Protein AF-A0A369XMZ3-F1 (afdb_monomer)

Sequence (212 aa):
MKALLAMLFAMTLAGQAIAGDCQLASSTCVDSTASKTISGIVVTLAQAGGCWEYQDTYTCIKPEAIDYCAALATAGCGQIGSTCSDTAFNGSCNTYTKTFQCGSDQGEPSNTLRLSNSYTLLTDAIDVRACSSYAQNARCRLAAHTCVDSTPCRRDASGATVCLAGVTPPEGGLNSTASCWRYQDDYSCIVDDPLDYCAAIKATEGCTLVTS

Mean predicted aligned error: 19.86 Å

Structure (mmCIF, N/CA/C/O backbone):
data_AF-A0A369XMZ3-F1
#
_entry.id   AF-A0A369XMZ3-F1
#
loop_
_atom_site.group_PDB
_atom_site.id
_atom_site.type_symbol
_atom_site.label_atom_id
_atom_site.label_alt_id
_atom_site.label_comp_id
_atom_site.label_asym_id
_atom_site.label_entity_id
_atom_site.label_seq_id
_atom_site.pdbx_PDB_ins_code
_atom_site.Cartn_x
_atom_site.Cartn_y
_atom_site.Cartn_z
_atom_site.occupancy
_atom_site.B_iso_or_equiv
_atom_site.auth_seq_id
_atom_site.auth_comp_id
_atom_site.auth_asym_id
_atom_site.auth_atom_id
_atom_site.pdbx_PDB_model_num
ATOM 1 N N . MET A 1 1 ? 56.265 13.285 48.254 1.00 42.50 1 MET A N 1
ATOM 2 C CA . MET A 1 1 ? 55.137 12.324 48.252 1.00 42.50 1 MET A CA 1
ATOM 3 C C . MET A 1 1 ? 53.849 13.033 47.821 1.00 42.50 1 MET A C 1
ATOM 5 O O . MET A 1 1 ? 52.930 13.188 48.607 1.00 42.50 1 MET A O 1
ATOM 9 N N . LYS A 1 2 ? 53.832 13.543 46.582 1.00 40.78 2 LYS A N 1
ATOM 10 C CA . LYS A 1 2 ? 52.797 14.432 46.008 1.00 40.78 2 LYS A CA 1
ATOM 11 C C . LYS A 1 2 ? 52.334 13.943 44.620 1.00 40.78 2 LYS A C 1
ATOM 13 O O . LYS A 1 2 ? 51.873 14.723 43.805 1.00 40.78 2 LYS A O 1
ATOM 18 N N . ALA A 1 3 ? 52.514 12.650 44.350 1.00 43.72 3 ALA A N 1
ATOM 19 C CA . ALA A 1 3 ? 52.223 12.027 43.056 1.00 43.72 3 ALA A CA 1
ATOM 20 C C . ALA A 1 3 ? 51.268 10.821 43.182 1.00 43.72 3 ALA A C 1
ATOM 22 O O . ALA A 1 3 ? 51.166 10.007 42.272 1.00 43.72 3 ALA A O 1
ATOM 23 N N . LEU A 1 4 ? 50.566 10.710 44.316 1.00 45.38 4 LEU A N 1
ATOM 24 C CA . LEU A 1 4 ? 49.307 9.971 44.406 1.00 45.38 4 LEU A CA 1
ATOM 25 C C . LEU A 1 4 ? 48.216 10.871 43.796 1.00 45.38 4 LEU A C 1
ATOM 27 O O . LEU A 1 4 ? 48.210 12.058 44.104 1.00 45.38 4 LEU A O 1
ATOM 31 N N . LEU A 1 5 ? 47.323 10.293 42.981 1.00 44.19 5 LEU A N 1
ATOM 32 C CA . LEU A 1 5 ? 46.038 10.816 42.454 1.00 44.19 5 LEU A CA 1
ATOM 33 C C . LEU A 1 5 ? 45.905 11.222 40.972 1.00 44.19 5 LEU A C 1
ATOM 35 O O . LEU A 1 5 ? 44.774 11.294 40.508 1.00 44.19 5 LEU A O 1
ATOM 39 N N . ALA A 1 6 ? 46.963 11.394 40.177 1.00 40.78 6 ALA A N 1
ATOM 40 C CA . ALA A 1 6 ? 46.796 11.902 38.798 1.00 40.78 6 ALA A CA 1
ATOM 41 C C . ALA A 1 6 ? 46.681 10.833 37.685 1.00 40.78 6 ALA A C 1
ATOM 43 O O . ALA A 1 6 ? 46.630 11.185 36.512 1.00 40.78 6 ALA A O 1
ATOM 44 N N . MET A 1 7 ? 46.652 9.537 38.020 1.00 43.25 7 MET A N 1
ATOM 45 C CA . MET A 1 7 ? 46.654 8.436 37.033 1.00 43.25 7 MET A CA 1
ATOM 46 C C . MET A 1 7 ? 45.377 7.574 37.029 1.00 43.25 7 MET A C 1
ATOM 48 O O . MET A 1 7 ? 45.375 6.481 36.476 1.00 43.25 7 MET A O 1
ATOM 52 N N . LEU A 1 8 ? 44.279 8.066 37.618 1.00 45.41 8 LEU A N 1
ATOM 53 C CA . LEU A 1 8 ? 42.959 7.407 37.595 1.00 45.41 8 LEU A CA 1
ATOM 54 C C . LEU A 1 8 ? 41.892 8.165 36.781 1.00 45.41 8 LEU A C 1
ATOM 56 O O . LEU A 1 8 ? 40.710 7.851 36.874 1.00 45.41 8 LEU A O 1
ATOM 60 N N . PHE A 1 9 ? 42.279 9.153 35.970 1.00 47.12 9 PHE A N 1
ATOM 61 C CA . PHE A 1 9 ? 41.323 10.024 35.277 1.00 47.12 9 PHE A CA 1
ATOM 62 C C . PHE A 1 9 ? 41.755 10.339 33.840 1.00 47.12 9 PHE A C 1
ATOM 64 O O . PHE A 1 9 ? 42.049 11.484 33.532 1.00 47.12 9 PHE A O 1
ATOM 71 N N . ALA A 1 10 ? 41.860 9.335 32.962 1.00 45.22 10 ALA A N 1
ATOM 72 C CA . ALA A 1 10 ? 41.980 9.565 31.513 1.00 45.22 10 ALA A CA 1
ATOM 73 C C . ALA A 1 10 ? 41.893 8.258 30.705 1.00 45.22 10 ALA A C 1
ATOM 75 O O . ALA A 1 10 ? 42.879 7.861 30.099 1.00 45.22 10 ALA A O 1
ATOM 76 N N . MET A 1 11 ? 40.745 7.570 30.704 1.00 48.41 11 MET A N 1
ATOM 77 C CA . MET A 1 11 ? 40.346 6.669 29.599 1.00 48.41 11 MET A CA 1
ATOM 78 C C . MET A 1 11 ? 38.901 6.169 29.777 1.00 48.41 11 MET A C 1
ATOM 80 O O . MET A 1 11 ? 38.604 4.983 29.746 1.00 48.41 11 MET A O 1
ATOM 84 N N . THR A 1 12 ? 37.968 7.102 29.952 1.00 44.78 12 THR A N 1
ATOM 85 C CA . THR A 1 12 ? 36.552 6.887 29.618 1.00 44.78 12 THR A CA 1
ATOM 86 C C . THR A 1 12 ? 36.225 7.820 28.460 1.00 44.78 12 THR A C 1
ATOM 88 O O . THR A 1 12 ? 35.532 8.822 28.629 1.00 44.78 12 THR A O 1
ATOM 91 N N . LEU A 1 13 ? 36.800 7.547 27.282 1.00 46.31 13 LEU A N 1
ATOM 92 C CA . LEU A 1 13 ? 36.245 8.108 26.057 1.00 46.31 13 LEU A CA 1
ATOM 93 C C . LEU A 1 13 ? 34.935 7.377 25.791 1.00 46.31 13 LEU A C 1
ATOM 95 O O . LEU A 1 13 ? 34.899 6.171 25.565 1.00 46.31 13 LEU A O 1
ATOM 99 N N . ALA A 1 14 ? 33.872 8.158 25.908 1.00 45.50 14 ALA A N 1
ATOM 100 C CA . ALA A 1 14 ? 32.503 7.839 25.591 1.00 45.50 14 ALA A CA 1
ATOM 101 C C . ALA A 1 14 ? 32.376 6.990 24.317 1.00 45.50 14 ALA A C 1
ATOM 103 O O . ALA A 1 14 ? 32.425 7.501 23.202 1.00 45.50 14 ALA A O 1
ATOM 104 N N . GLY A 1 15 ? 32.088 5.703 24.495 1.00 42.56 15 GLY A N 1
ATOM 105 C CA . GLY A 1 15 ? 31.252 4.969 23.556 1.00 42.56 15 GLY A CA 1
ATOM 106 C C . GLY A 1 15 ? 29.805 5.417 23.742 1.00 42.56 15 GLY A C 1
ATOM 107 O O . GLY A 1 15 ? 28.991 4.665 24.265 1.00 42.56 15 GLY A O 1
ATOM 108 N N . GLN A 1 16 ? 29.483 6.661 23.384 1.00 41.38 16 GLN A N 1
ATOM 109 C CA . GLN A 1 16 ? 28.091 7.063 23.190 1.00 41.38 16 GLN A CA 1
ATOM 110 C C . GLN A 1 16 ? 27.721 6.650 21.765 1.00 41.38 16 GLN A C 1
ATOM 112 O O . GLN A 1 16 ? 27.717 7.463 20.845 1.00 41.38 16 GLN A O 1
ATOM 117 N N . ALA A 1 17 ? 27.466 5.356 21.568 1.00 35.47 17 ALA A N 1
ATOM 118 C CA . ALA A 1 17 ? 26.706 4.911 20.412 1.00 35.47 17 ALA A CA 1
ATOM 119 C C . ALA A 1 17 ? 25.252 5.339 20.650 1.00 35.47 17 ALA A C 1
ATOM 121 O O . ALA A 1 17 ? 24.470 4.606 21.248 1.00 35.47 17 ALA A O 1
ATOM 122 N N . ILE A 1 18 ? 24.903 6.564 20.254 1.00 48.69 18 ILE A N 1
ATOM 123 C CA . ILE A 1 18 ? 23.502 6.971 20.150 1.00 48.69 18 ILE A CA 1
ATOM 124 C C . ILE A 1 18 ? 23.053 6.587 18.743 1.00 48.69 18 ILE A C 1
ATOM 126 O O . ILE A 1 18 ? 23.096 7.396 17.823 1.00 48.69 18 ILE A O 1
ATOM 130 N N . ALA A 1 19 ? 22.658 5.330 18.571 1.00 47.72 19 ALA A N 1
ATOM 131 C CA . ALA A 1 19 ? 21.842 4.917 17.438 1.00 47.72 19 ALA A CA 1
ATOM 132 C C . ALA A 1 19 ? 20.427 4.691 17.969 1.00 47.72 19 ALA A C 1
ATOM 134 O O . ALA A 1 19 ? 19.974 3.569 18.174 1.00 47.72 19 ALA A O 1
ATOM 135 N N . GLY A 1 20 ? 19.742 5.790 18.289 1.00 63.06 20 GLY A N 1
ATOM 136 C CA . GLY A 1 20 ? 18.290 5.755 18.330 1.00 63.06 20 GLY A CA 1
ATOM 137 C C . GLY A 1 20 ? 17.815 5.683 16.888 1.00 63.06 20 GLY A C 1
ATOM 138 O O . GLY A 1 20 ? 17.488 6.715 16.313 1.00 63.06 20 GLY A O 1
ATOM 139 N N . ASP A 1 21 ? 17.829 4.489 16.289 1.00 76.19 21 ASP A N 1
ATOM 140 C CA . ASP A 1 21 ? 17.324 4.275 14.925 1.00 76.19 21 ASP A CA 1
ATOM 141 C C . ASP A 1 21 ? 15.844 4.651 14.821 1.00 76.19 21 ASP A C 1
ATOM 143 O O . ASP A 1 21 ? 15.346 4.896 13.733 1.00 76.19 21 ASP A O 1
ATOM 147 N N . CYS A 1 22 ? 15.155 4.765 15.957 1.00 83.69 22 CYS A N 1
ATOM 148 C CA . CYS A 1 22 ? 13.797 5.256 16.082 1.00 83.69 22 CYS A CA 1
ATOM 149 C C . CYS A 1 22 ? 13.710 6.375 17.122 1.00 83.69 22 CYS A C 1
ATOM 151 O O . CYS A 1 22 ? 14.315 6.286 18.192 1.00 83.69 22 CYS A O 1
ATOM 153 N N . GLN A 1 23 ? 12.890 7.388 16.847 1.00 86.88 23 GLN A N 1
ATOM 154 C CA . GLN A 1 23 ? 12.443 8.366 17.838 1.00 86.88 23 GLN A CA 1
ATOM 155 C C . GLN A 1 23 ? 10.934 8.247 18.065 1.00 86.88 23 GLN A C 1
ATOM 157 O O . GLN A 1 23 ? 10.194 7.899 17.144 1.00 86.88 23 GLN A O 1
ATOM 162 N N . LEU A 1 24 ? 10.469 8.564 19.275 1.00 89.12 24 LEU A N 1
ATOM 163 C CA . LEU A 1 24 ? 9.038 8.677 19.554 1.00 89.12 24 LEU A CA 1
ATOM 164 C C . LEU A 1 24 ? 8.473 9.873 18.772 1.00 89.12 24 LEU A C 1
ATOM 166 O O . LEU A 1 24 ? 8.897 11.008 18.976 1.00 89.12 24 LEU A O 1
ATOM 170 N N . ALA A 1 25 ? 7.537 9.610 17.867 1.00 87.56 25 ALA A N 1
ATOM 171 C CA . ALA A 1 25 ? 6.849 10.613 17.062 1.00 87.56 25 ALA A CA 1
ATOM 172 C C . ALA A 1 25 ? 5.612 11.164 17.781 1.00 87.56 25 ALA A C 1
ATOM 174 O O . ALA A 1 25 ? 5.363 12.368 17.756 1.00 87.56 25 ALA A O 1
ATOM 175 N N . SER A 1 26 ? 4.841 10.292 18.436 1.00 92.12 26 SER A N 1
ATOM 176 C CA . SER A 1 26 ? 3.682 10.682 19.242 1.00 92.12 26 SER A CA 1
ATOM 177 C C . SER A 1 26 ? 3.365 9.633 20.306 1.00 92.12 26 SER A C 1
ATOM 179 O O . SER A 1 26 ? 3.699 8.464 20.147 1.00 92.12 26 SER A O 1
ATOM 181 N N . SER A 1 27 ? 2.704 10.058 21.382 1.00 94.44 27 SER A N 1
ATOM 182 C CA . SER A 1 27 ? 2.130 9.191 22.414 1.00 94.44 27 SER A CA 1
ATOM 183 C C . SER A 1 27 ? 0.704 9.661 22.671 1.00 94.44 27 SER A C 1
ATOM 185 O O . SER A 1 27 ? 0.490 10.832 22.991 1.00 94.44 27 SER A O 1
ATOM 187 N N . THR A 1 28 ? -0.281 8.790 22.455 1.00 96.19 28 THR A N 1
ATOM 188 C CA . THR A 1 28 ? -1.705 9.139 22.565 1.00 96.19 28 THR A CA 1
ATOM 189 C C . THR A 1 28 ? -2.386 8.235 23.570 1.00 96.19 28 THR A C 1
ATOM 191 O O . THR A 1 28 ? -2.262 7.018 23.490 1.00 96.19 28 THR A O 1
ATOM 194 N N . CYS A 1 29 ? -3.142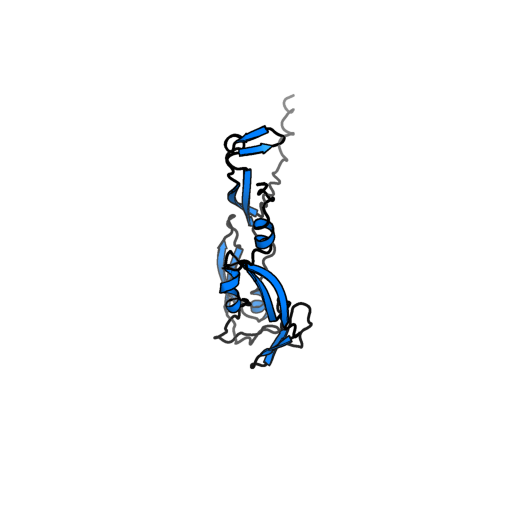 8.816 24.499 1.00 94.75 29 CYS A N 1
ATOM 195 C CA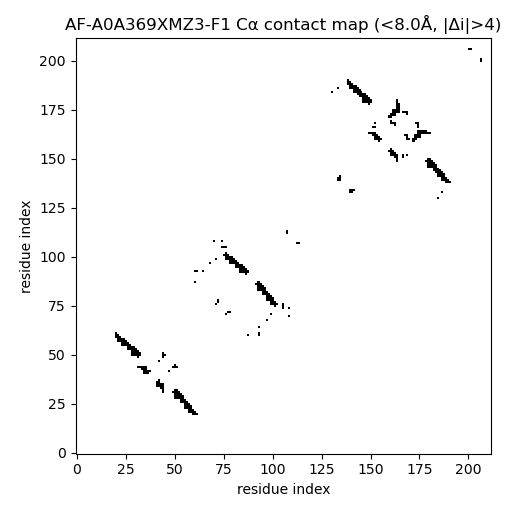 . CYS A 1 29 ? -3.970 8.030 25.400 1.00 94.75 29 CYS A CA 1
ATOM 196 C C . CYS A 1 29 ? -5.123 7.380 24.627 1.00 94.75 29 CYS A C 1
ATOM 198 O O . CYS A 1 29 ? -5.956 8.092 24.065 1.00 94.75 29 CYS A O 1
ATOM 200 N N . VAL A 1 30 ? -5.184 6.051 24.619 1.00 96.31 30 VAL A N 1
ATOM 201 C CA . VAL A 1 30 ? -6.261 5.288 23.964 1.00 96.31 30 VAL A CA 1
ATOM 202 C C . VAL A 1 30 ? -7.269 4.721 24.958 1.00 96.31 30 VAL A C 1
ATOM 204 O O . VAL A 1 30 ? -8.373 4.350 24.566 1.00 96.31 30 VAL A O 1
ATOM 207 N N . ASP A 1 31 ? -6.941 4.740 26.252 1.00 94.44 31 ASP A N 1
ATOM 208 C CA . ASP A 1 31 ? -7.860 4.360 27.321 1.00 94.44 31 ASP A CA 1
ATOM 209 C C . ASP A 1 31 ? -7.889 5.410 28.437 1.00 94.44 31 ASP A C 1
ATOM 211 O O . ASP A 1 31 ? -7.025 5.471 29.315 1.00 94.44 31 ASP A O 1
ATOM 215 N N . SER A 1 32 ? -8.942 6.224 28.414 1.00 93.44 32 SER A N 1
ATOM 216 C CA . SER A 1 32 ? -9.234 7.267 29.399 1.00 93.44 32 SER A CA 1
ATOM 217 C C . SER A 1 32 ? -10.419 6.912 30.303 1.00 93.44 32 SER A C 1
ATOM 219 O O . SER A 1 32 ? -11.108 7.794 30.817 1.00 93.44 32 SER A O 1
ATOM 221 N N . THR A 1 33 ? -10.688 5.618 30.515 1.00 94.88 33 THR A N 1
ATOM 222 C CA . THR A 1 33 ? -11.784 5.168 31.389 1.00 94.88 33 THR A CA 1
ATOM 223 C C . THR A 1 33 ? -11.694 5.843 32.767 1.00 94.88 33 THR A C 1
ATOM 225 O O . THR A 1 33 ? -10.635 5.865 33.380 1.00 94.88 33 THR A O 1
ATOM 228 N N . ALA A 1 34 ? -12.786 6.384 33.312 1.00 94.44 34 ALA A N 1
ATOM 229 C CA . ALA A 1 34 ? -12.715 7.175 34.550 1.00 94.44 34 ALA A CA 1
ATOM 230 C C . ALA A 1 34 ? -12.188 6.391 35.772 1.00 94.44 34 ALA A C 1
ATOM 232 O O . ALA A 1 34 ? -11.559 6.971 36.662 1.00 94.44 34 ALA A O 1
ATOM 233 N N . SER A 1 35 ? -12.419 5.078 35.824 1.00 93.25 35 SER A N 1
ATOM 234 C CA . SER A 1 35 ? -11.886 4.188 36.854 1.00 93.25 35 SER A CA 1
ATOM 235 C C . SER A 1 35 ? -11.824 2.735 36.379 1.00 93.25 35 SER A C 1
ATOM 237 O O . SER A 1 35 ? -12.580 2.322 35.500 1.00 93.25 35 SER A O 1
ATOM 239 N N . LYS A 1 36 ? -10.928 1.946 36.977 1.00 93.38 36 LYS A N 1
ATOM 240 C CA . LYS A 1 36 ? -10.832 0.497 36.772 1.00 93.38 36 LYS A CA 1
ATOM 241 C C . LYS A 1 36 ? -10.722 -0.222 38.108 1.00 93.38 36 LYS A C 1
ATOM 243 O O . LYS A 1 36 ? -10.136 0.295 39.058 1.00 93.38 36 LYS A O 1
ATOM 248 N N . THR A 1 37 ? -11.268 -1.431 38.173 1.00 93.50 37 THR A N 1
ATOM 249 C CA . THR A 1 37 ? -11.117 -2.301 39.341 1.00 93.50 37 THR A CA 1
ATOM 250 C C . THR A 1 37 ? -9.918 -3.213 39.135 1.00 93.50 37 THR A C 1
ATOM 252 O O . THR A 1 37 ? -9.939 -4.078 38.264 1.00 93.50 37 THR A O 1
ATOM 255 N N . ILE A 1 38 ? -8.882 -3.032 39.950 1.00 88.06 38 ILE A N 1
ATOM 256 C CA . ILE A 1 38 ? -7.660 -3.839 39.919 1.00 88.06 38 ILE A CA 1
ATOM 257 C C . ILE A 1 38 ? -7.586 -4.581 41.250 1.00 88.06 38 ILE A C 1
ATOM 259 O O . ILE A 1 38 ? -7.532 -3.962 42.311 1.00 88.06 38 ILE A O 1
ATOM 263 N N . SER A 1 39 ? -7.654 -5.914 41.207 1.00 89.00 39 SER A N 1
ATOM 264 C CA . SER A 1 39 ? -7.628 -6.769 42.406 1.00 89.00 39 SER A CA 1
ATOM 265 C C . SER A 1 39 ? -8.680 -6.395 43.467 1.00 89.00 39 SER A C 1
ATOM 267 O O . SER A 1 39 ? -8.418 -6.453 44.665 1.00 89.00 39 SER A O 1
ATOM 269 N N . GLY A 1 40 ? -9.876 -5.984 43.030 1.00 89.44 40 GLY A N 1
ATOM 270 C CA . GLY A 1 40 ? -10.988 -5.601 43.911 1.00 89.44 40 GLY A CA 1
ATOM 271 C C . GLY A 1 40 ? -10.954 -4.156 44.425 1.00 89.44 40 GLY A C 1
ATOM 272 O O . GLY A 1 40 ? -11.898 -3.736 45.089 1.00 89.44 40 GLY A O 1
ATOM 273 N N . ILE A 1 41 ? -9.924 -3.374 44.090 1.00 91.44 41 ILE A N 1
ATOM 274 C CA . ILE A 1 41 ? -9.803 -1.958 44.464 1.00 91.44 41 ILE A CA 1
ATOM 275 C C . ILE A 1 41 ? -10.146 -1.088 43.254 1.00 91.44 41 ILE A C 1
ATOM 277 O O . ILE A 1 41 ? -9.617 -1.300 42.164 1.00 91.44 41 ILE A O 1
ATOM 281 N N . VAL A 1 42 ? -11.025 -0.099 43.440 1.00 91.94 42 VAL A N 1
ATOM 282 C CA . VAL A 1 42 ? -11.333 0.898 42.404 1.00 91.94 42 VAL A CA 1
ATOM 283 C C . VAL A 1 42 ? -10.217 1.938 42.370 1.00 91.94 42 VAL A C 1
ATOM 285 O O . VAL A 1 42 ? -10.025 2.681 43.330 1.00 91.94 42 VAL A O 1
ATOM 288 N N . VAL A 1 43 ? -9.503 1.996 41.250 1.00 93.25 43 VAL A N 1
ATOM 289 C CA . VAL A 1 43 ? -8.468 2.990 40.964 1.00 93.25 43 VAL A CA 1
ATOM 290 C C . VAL A 1 43 ? -9.026 3.967 39.932 1.00 93.25 43 VAL A C 1
ATOM 292 O O . VAL A 1 43 ? -9.576 3.562 38.910 1.00 93.25 43 VAL A O 1
ATOM 295 N N . THR A 1 44 ? -8.931 5.262 40.209 1.00 94.56 44 THR A N 1
ATOM 296 C CA . THR A 1 44 ? -9.423 6.331 39.328 1.00 94.56 44 THR A CA 1
ATOM 297 C C . THR A 1 44 ? -8.371 6.729 38.295 1.00 94.56 44 THR A C 1
ATOM 299 O O . THR A 1 44 ? -7.173 6.578 38.523 1.00 94.56 44 THR A O 1
ATOM 302 N N . LEU A 1 45 ? -8.807 7.303 37.174 1.00 92.06 45 LEU A N 1
ATOM 303 C CA . LEU A 1 45 ? -7.931 7.782 36.102 1.00 92.06 45 LEU A CA 1
ATOM 304 C C . LEU A 1 45 ? -6.865 8.767 36.609 1.00 92.06 45 LEU A C 1
ATOM 306 O O . LEU A 1 45 ? -5.716 8.724 36.179 1.00 92.06 45 LEU A O 1
ATOM 310 N N . ALA A 1 46 ? -7.222 9.626 37.568 1.00 90.94 46 ALA A N 1
ATOM 311 C CA . ALA A 1 46 ? -6.283 10.557 38.190 1.00 90.94 46 ALA A CA 1
ATOM 312 C C . ALA A 1 46 ? -5.180 9.831 38.981 1.00 90.94 46 ALA A C 1
ATOM 314 O O . ALA A 1 46 ? -4.024 10.245 38.946 1.00 90.94 46 ALA A O 1
ATOM 315 N N . GLN A 1 47 ? -5.516 8.725 39.654 1.00 87.50 47 GLN A N 1
ATOM 316 C CA . GLN A 1 47 ? -4.543 7.882 40.360 1.00 87.50 47 GLN A CA 1
ATOM 317 C C . GLN A 1 47 ? -3.656 7.090 39.391 1.00 87.50 47 GLN A C 1
ATOM 319 O O . GLN A 1 47 ? -2.508 6.810 39.719 1.00 87.50 47 GLN A O 1
ATOM 324 N N . ALA A 1 48 ? -4.167 6.767 38.200 1.00 86.06 48 ALA A N 1
ATOM 325 C CA . ALA A 1 48 ? -3.422 6.107 37.129 1.00 86.06 48 ALA A CA 1
ATOM 326 C C . ALA A 1 48 ? -2.505 7.053 36.328 1.00 86.06 48 ALA A C 1
ATOM 328 O O . ALA A 1 48 ? -1.810 6.608 35.422 1.00 86.06 48 ALA A O 1
ATOM 329 N N . GLY A 1 49 ? -2.480 8.354 36.644 1.00 88.44 49 GLY A N 1
ATOM 330 C CA . GLY A 1 49 ? -1.645 9.323 35.927 1.00 88.44 49 GLY A CA 1
ATOM 331 C C . GLY A 1 49 ? -2.270 9.850 34.632 1.00 88.44 49 GLY A C 1
ATOM 332 O O . GLY A 1 49 ? -1.554 10.297 33.742 1.00 88.44 49 GLY A O 1
ATOM 333 N N . GLY A 1 50 ? -3.602 9.819 34.527 1.00 90.44 50 GLY A N 1
ATOM 334 C CA . GLY A 1 50 ? -4.353 10.464 33.447 1.00 90.44 50 GLY A CA 1
ATOM 335 C C . GLY A 1 50 ? -4.651 9.579 32.237 1.00 90.44 50 GLY A C 1
ATOM 336 O O . GLY A 1 50 ? -5.421 9.999 31.377 1.00 90.44 50 GLY A O 1
ATOM 337 N N . CYS A 1 51 ? -4.106 8.363 32.179 1.00 94.31 51 CYS A N 1
ATOM 338 C CA . CYS A 1 51 ? -4.387 7.398 31.121 1.00 94.31 51 CYS A CA 1
ATOM 339 C C . CYS A 1 51 ? -4.069 5.967 31.564 1.00 94.31 51 CYS A C 1
ATOM 341 O O . CYS A 1 51 ? -3.112 5.753 32.305 1.00 94.31 51 CYS A O 1
ATOM 343 N N . TRP A 1 52 ? -4.838 4.993 31.085 1.00 93.19 52 TRP A N 1
ATOM 344 C CA . TRP A 1 52 ? -4.594 3.573 31.348 1.00 93.19 52 TRP A CA 1
ATOM 345 C C . TRP A 1 52 ? -3.718 2.901 30.301 1.00 93.19 52 TRP A C 1
ATOM 347 O O . TRP A 1 52 ? -2.982 1.977 30.632 1.00 93.19 52 TRP A O 1
ATOM 357 N N . GLU A 1 53 ? -3.800 3.355 29.054 1.00 93.50 53 GLU A N 1
ATOM 358 C CA . GLU A 1 53 ? -3.065 2.778 27.936 1.00 93.50 53 GLU A CA 1
ATOM 359 C C . GLU A 1 53 ? -2.670 3.873 26.952 1.00 93.50 53 GLU A C 1
ATOM 361 O O . GLU A 1 53 ? -3.513 4.644 26.483 1.00 93.50 53 GLU A O 1
ATOM 366 N N . TYR A 1 54 ? -1.380 3.922 26.636 1.00 93.50 54 TYR A N 1
ATOM 367 C CA . TYR A 1 54 ? -0.833 4.817 25.631 1.00 93.50 54 TYR A CA 1
ATOM 368 C C . TYR A 1 54 ? -0.506 4.035 24.364 1.00 93.50 54 TYR A C 1
ATOM 370 O O . TYR A 1 54 ? 0.117 2.976 24.414 1.00 93.50 54 TYR A O 1
ATOM 378 N N . GLN A 1 55 ? -0.899 4.595 23.227 1.00 94.56 55 GLN A N 1
ATOM 379 C CA . GLN A 1 55 ? -0.423 4.185 21.921 1.00 94.56 55 GLN A CA 1
ATOM 380 C C . GLN A 1 55 ? 0.720 5.105 21.496 1.00 94.56 55 GLN A C 1
ATOM 382 O O . GLN A 1 55 ? 0.513 6.289 21.210 1.00 94.56 55 GLN A O 1
ATOM 387 N N . ASP A 1 56 ? 1.916 4.531 21.428 1.00 93.94 56 ASP A N 1
ATOM 388 C CA . ASP A 1 56 ? 3.132 5.215 21.007 1.00 93.94 56 ASP A CA 1
ATOM 389 C C . ASP A 1 56 ? 3.407 4.956 19.522 1.00 93.94 56 ASP A C 1
ATOM 391 O O . ASP A 1 56 ? 3.393 3.819 19.048 1.00 93.94 56 ASP A O 1
ATOM 395 N N . THR A 1 57 ? 3.669 6.023 18.772 1.00 89.56 57 THR A N 1
ATOM 396 C CA . THR A 1 57 ? 4.105 5.967 17.373 1.00 89.56 57 THR A CA 1
ATOM 397 C C . THR A 1 57 ? 5.569 6.354 17.305 1.00 89.56 57 THR A C 1
ATOM 399 O O . THR A 1 57 ? 5.952 7.393 17.837 1.00 89.56 57 THR A O 1
ATOM 402 N N . TYR A 1 58 ? 6.383 5.565 16.608 1.00 85.25 58 TYR A N 1
ATOM 403 C CA . TYR A 1 58 ? 7.806 5.834 16.417 1.00 85.25 58 TYR A CA 1
ATOM 404 C C . TYR A 1 58 ? 8.120 6.107 14.945 1.00 85.25 58 TYR A C 1
ATOM 406 O O . TYR A 1 58 ? 7.593 5.437 14.059 1.00 85.25 58 TYR A O 1
ATOM 414 N N . THR A 1 59 ? 9.016 7.060 14.690 1.00 83.31 59 THR A N 1
ATOM 415 C CA . THR A 1 59 ? 9.612 7.282 13.368 1.00 83.31 59 THR A CA 1
ATOM 416 C C . THR A 1 59 ? 11.020 6.723 13.375 1.00 83.31 59 THR A C 1
ATOM 418 O O . THR A 1 59 ? 11.850 7.175 14.164 1.00 83.31 59 THR A O 1
ATOM 421 N N . CYS A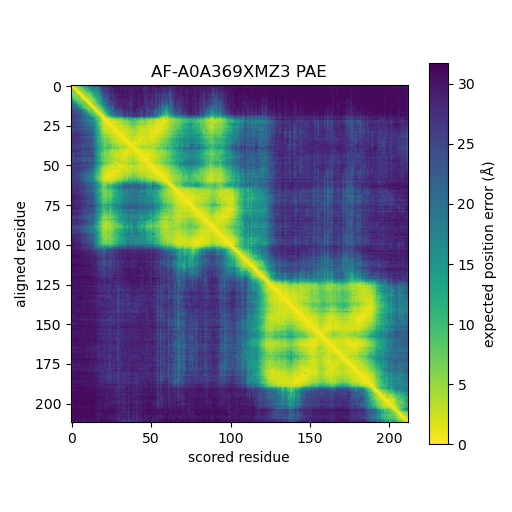 1 60 ? 11.289 5.773 12.481 1.00 83.56 60 CYS A N 1
ATOM 422 C CA . CYS A 1 60 ? 12.587 5.121 12.376 1.00 83.56 60 CYS A CA 1
ATOM 423 C C . CYS A 1 60 ? 13.327 5.488 11.091 1.00 83.56 60 CYS A C 1
ATOM 425 O O . CYS A 1 60 ? 12.727 5.585 10.020 1.00 83.56 60 CYS A O 1
ATOM 427 N N . ILE A 1 61 ? 14.641 5.644 11.201 1.00 81.81 61 ILE A N 1
ATOM 428 C CA . ILE A 1 61 ? 15.570 5.668 10.080 1.00 81.81 61 ILE A CA 1
ATOM 429 C C . ILE A 1 61 ? 15.829 4.217 9.706 1.00 81.81 61 ILE A C 1
ATOM 431 O O . ILE A 1 61 ? 16.268 3.419 10.531 1.00 81.81 61 ILE A O 1
ATOM 435 N N . LYS A 1 62 ? 15.531 3.861 8.459 1.00 71.00 62 LYS A N 1
ATOM 436 C CA . LYS A 1 62 ? 15.773 2.512 7.957 1.00 71.00 62 LYS A CA 1
ATOM 437 C C . LYS A 1 62 ? 17.239 2.400 7.514 1.00 71.00 62 LYS A C 1
ATOM 439 O O . LYS A 1 62 ? 17.594 3.048 6.525 1.00 71.00 62 LYS A O 1
ATOM 444 N N . PRO A 1 63 ? 18.091 1.604 8.187 1.00 62.00 63 PRO A N 1
ATOM 445 C CA . PRO A 1 63 ? 19.393 1.265 7.626 1.00 62.00 63 PRO A CA 1
ATOM 446 C C . PRO A 1 63 ? 19.186 0.470 6.325 1.00 62.00 63 PRO A C 1
ATOM 448 O O . PRO A 1 63 ? 18.185 -0.228 6.182 1.00 62.00 63 PRO A O 1
ATOM 451 N N . GLU A 1 64 ? 20.118 0.588 5.373 1.00 65.62 64 GLU A N 1
ATOM 452 C CA . GLU A 1 64 ? 20.087 -0.127 4.079 1.00 65.62 64 GLU A CA 1
ATOM 453 C C . GLU A 1 64 ? 19.009 0.372 3.094 1.00 65.62 64 GLU A C 1
ATOM 455 O O . GLU A 1 64 ? 18.166 -0.378 2.594 1.00 65.62 64 GLU A O 1
ATOM 460 N N . ALA A 1 65 ? 19.041 1.667 2.769 1.00 67.62 65 ALA A N 1
ATOM 461 C CA . ALA A 1 65 ? 18.242 2.199 1.669 1.00 67.62 65 ALA A CA 1
ATOM 462 C C . ALA A 1 65 ? 18.617 1.512 0.338 1.00 67.62 65 ALA A C 1
ATOM 464 O O . ALA A 1 65 ? 19.777 1.515 -0.075 1.00 67.62 65 ALA A O 1
ATOM 465 N N . ILE A 1 66 ? 17.622 0.934 -0.344 1.00 76.44 66 ILE A N 1
ATOM 466 C CA . ILE A 1 66 ? 17.791 0.354 -1.682 1.00 76.44 66 ILE A CA 1
ATOM 467 C C . ILE A 1 66 ? 17.958 1.502 -2.683 1.00 76.44 66 ILE A C 1
ATOM 469 O O . ILE A 1 66 ? 17.075 2.351 -2.815 1.00 76.44 66 ILE A O 1
ATOM 473 N N . ASP A 1 67 ? 19.073 1.520 -3.415 1.00 80.62 67 ASP A N 1
ATOM 474 C CA . ASP A 1 67 ? 19.291 2.491 -4.489 1.00 80.62 67 ASP A CA 1
ATOM 475 C C . ASP A 1 67 ? 18.567 2.052 -5.767 1.00 80.62 67 ASP A C 1
ATOM 477 O O . ASP A 1 67 ? 19.150 1.448 -6.667 1.00 80.62 67 ASP A O 1
ATOM 481 N N . TYR A 1 68 ? 17.278 2.377 -5.866 1.00 80.50 68 TYR A N 1
ATOM 482 C CA . TYR A 1 68 ? 16.479 2.102 -7.066 1.00 80.50 68 TYR A CA 1
ATOM 483 C C . TYR A 1 68 ? 17.016 2.799 -8.330 1.00 80.50 68 TYR A C 1
ATOM 485 O O . TYR A 1 68 ? 16.673 2.403 -9.442 1.00 80.50 68 TYR A O 1
ATOM 493 N N . CYS A 1 69 ? 17.878 3.814 -8.186 1.00 82.56 69 CYS A N 1
ATOM 494 C CA . CYS A 1 69 ? 18.501 4.499 -9.318 1.00 82.56 69 CYS A CA 1
ATOM 495 C C . CYS A 1 69 ? 19.746 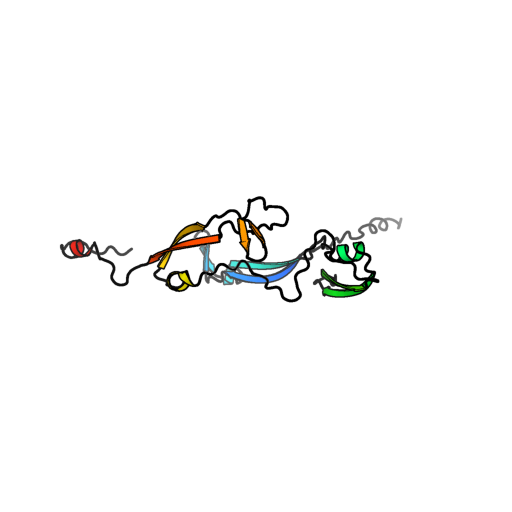3.774 -9.850 1.00 82.56 69 CYS A C 1
ATOM 497 O O . CYS A 1 69 ? 20.264 4.168 -10.896 1.00 82.56 69 CYS A O 1
ATOM 499 N N . ALA A 1 70 ? 20.234 2.728 -9.171 1.00 83.62 70 ALA A N 1
ATOM 500 C CA . ALA A 1 70 ? 21.463 2.029 -9.550 1.00 83.62 70 ALA A CA 1
ATOM 501 C C . ALA A 1 70 ? 21.422 1.508 -10.997 1.00 83.62 70 ALA A C 1
ATOM 503 O O . ALA A 1 70 ? 22.419 1.597 -11.712 1.00 83.62 70 ALA A O 1
ATOM 504 N N . ALA A 1 71 ? 20.250 1.064 -11.465 1.00 79.56 71 ALA A N 1
ATOM 505 C CA . ALA A 1 71 ? 20.057 0.591 -12.835 1.00 79.56 71 ALA A CA 1
ATOM 506 C C . ALA A 1 71 ? 20.387 1.657 -13.898 1.00 79.56 71 ALA A C 1
ATOM 508 O O . ALA A 1 71 ? 20.917 1.316 -14.952 1.00 79.56 71 ALA A O 1
ATOM 509 N N . LEU A 1 72 ? 20.139 2.945 -13.622 1.00 80.56 72 LEU A N 1
ATOM 510 C CA . LEU A 1 72 ? 20.445 4.041 -14.552 1.00 80.56 72 LEU A CA 1
ATOM 511 C C . LEU A 1 72 ? 21.949 4.308 -14.646 1.00 80.56 72 LEU A C 1
ATOM 513 O O . LEU A 1 72 ? 22.465 4.566 -15.732 1.00 80.56 72 LEU A O 1
ATOM 517 N N . ALA A 1 73 ? 22.662 4.198 -13.522 1.00 81.62 73 ALA A N 1
ATOM 518 C CA . ALA A 1 73 ? 24.118 4.276 -13.516 1.00 81.62 73 ALA A CA 1
ATOM 519 C C . ALA A 1 73 ? 24.737 3.087 -14.274 1.00 81.62 73 ALA A C 1
ATOM 521 O O . ALA A 1 73 ? 25.636 3.277 -15.091 1.00 81.62 73 ALA A O 1
ATOM 522 N N . THR A 1 74 ? 24.219 1.868 -14.068 1.00 80.62 74 THR A N 1
ATOM 523 C CA . THR A 1 74 ? 24.637 0.672 -14.822 1.00 80.62 74 THR A CA 1
ATOM 524 C C . THR A 1 74 ? 24.332 0.790 -16.317 1.00 80.62 74 THR A C 1
ATOM 526 O O . THR A 1 74 ? 25.122 0.326 -17.133 1.00 80.62 74 THR A O 1
ATOM 529 N N . ALA A 1 75 ? 23.239 1.460 -16.685 1.00 75.06 75 ALA A N 1
ATOM 530 C CA . ALA A 1 75 ? 22.882 1.760 -18.069 1.00 75.06 75 ALA A CA 1
ATOM 531 C C . ALA A 1 75 ? 23.738 2.878 -18.704 1.00 75.06 75 ALA A C 1
ATOM 533 O O . ALA A 1 75 ? 23.450 3.307 -19.812 1.00 75.06 75 ALA A O 1
ATOM 534 N N . GLY A 1 76 ? 24.780 3.379 -18.030 1.00 78.25 76 GLY A N 1
ATOM 535 C CA . GLY A 1 76 ? 25.708 4.359 -18.603 1.00 78.25 76 GLY A CA 1
ATOM 536 C C . GLY A 1 76 ? 25.229 5.812 -18.546 1.00 78.25 76 GLY A C 1
ATOM 537 O O . GLY A 1 76 ? 25.854 6.686 -19.149 1.00 78.25 76 GLY A O 1
ATOM 538 N N . CYS A 1 77 ? 24.153 6.106 -17.814 1.00 84.81 77 CYS A N 1
ATOM 539 C CA . CYS A 1 77 ? 23.744 7.482 -17.559 1.00 84.81 77 CYS A CA 1
ATOM 540 C C . CYS A 1 77 ? 24.601 8.103 -16.448 1.00 84.81 77 CYS A C 1
ATOM 542 O O . CYS A 1 77 ? 24.737 7.547 -15.357 1.00 84.81 77 CYS A O 1
ATOM 544 N N . GLY A 1 78 ? 25.150 9.291 -16.699 1.00 85.88 78 GLY A N 1
ATOM 545 C CA . GLY A 1 78 ? 25.903 10.046 -15.702 1.00 85.88 78 GLY A CA 1
ATOM 546 C C . GLY A 1 78 ? 24.964 10.777 -14.748 1.00 85.88 78 GLY A C 1
ATOM 547 O O . GLY A 1 78 ? 24.066 11.492 -15.190 1.00 85.88 78 GLY A O 1
ATOM 548 N N . GLN A 1 79 ? 25.159 10.633 -13.437 1.00 86.88 79 GLN A N 1
ATOM 549 C CA . GLN A 1 79 ? 24.421 11.436 -12.462 1.00 86.88 79 GLN A CA 1
ATOM 550 C C . GLN A 1 79 ? 24.893 12.897 -12.539 1.00 86.88 79 GLN A C 1
ATOM 552 O O . GLN A 1 79 ? 26.064 13.182 -12.305 1.00 86.88 79 GLN A O 1
ATOM 557 N N . ILE A 1 80 ? 23.981 13.821 -12.837 1.00 91.19 80 ILE A N 1
ATOM 558 C CA . ILE A 1 80 ? 24.253 15.267 -12.940 1.00 91.19 80 ILE A CA 1
ATOM 559 C C . ILE A 1 80 ? 23.709 16.068 -11.754 1.00 91.19 80 ILE A C 1
ATOM 561 O O . ILE A 1 80 ? 24.034 17.241 -11.598 1.00 91.19 80 ILE A O 1
ATOM 565 N N . GLY A 1 81 ? 22.888 15.450 -10.905 1.00 88.25 81 GLY A N 1
ATOM 566 C CA . GLY A 1 81 ? 22.347 16.090 -9.713 1.00 88.25 81 GLY A CA 1
ATOM 567 C C . GLY A 1 81 ? 21.923 15.077 -8.661 1.00 88.25 81 GLY A C 1
ATOM 568 O O . GLY A 1 81 ? 21.545 13.953 -8.981 1.00 88.25 81 GLY A O 1
ATOM 569 N N . SER A 1 82 ? 21.998 15.481 -7.397 1.00 91.50 82 SER A N 1
ATOM 570 C CA . SER A 1 82 ? 21.435 14.744 -6.268 1.00 91.50 82 SER A CA 1
ATOM 571 C C . SER A 1 82 ? 21.028 15.737 -5.197 1.00 91.50 82 SER A C 1
ATOM 573 O O . SER A 1 82 ? 21.870 16.461 -4.668 1.00 91.50 82 SER A O 1
ATOM 575 N N . THR A 1 83 ? 19.742 15.771 -4.880 1.00 93.25 83 THR A N 1
ATOM 576 C CA . THR A 1 83 ? 19.175 16.617 -3.834 1.00 93.25 83 THR A CA 1
ATOM 577 C C . THR A 1 83 ? 18.522 15.744 -2.778 1.00 93.25 83 THR A C 1
ATOM 579 O O . THR A 1 83 ? 17.915 14.716 -3.083 1.00 93.25 83 THR A O 1
ATOM 582 N N . CYS A 1 84 ? 18.666 16.136 -1.514 1.00 90.19 84 CYS A N 1
ATOM 583 C CA . CYS A 1 84 ? 17.912 15.490 -0.454 1.00 90.19 84 CYS A CA 1
ATOM 584 C C . CYS A 1 84 ? 16.452 15.930 -0.562 1.00 90.19 84 CYS A C 1
ATOM 586 O O . CYS A 1 84 ? 16.164 17.123 -0.463 1.00 90.19 84 CYS A O 1
ATOM 588 N N . SER A 1 85 ? 15.555 14.984 -0.815 1.00 87.69 85 SER A N 1
ATOM 589 C CA . SER A 1 85 ? 14.115 15.240 -0.917 1.00 87.69 85 SER A CA 1
ATOM 590 C C . SER A 1 85 ? 13.372 14.956 0.382 1.00 87.69 85 SER A C 1
ATOM 592 O O . SER A 1 85 ? 12.279 15.478 0.566 1.00 87.69 85 SER A O 1
ATOM 594 N N . ASP A 1 86 ? 13.955 14.153 1.273 1.00 84.94 86 ASP A N 1
ATOM 595 C CA . ASP A 1 86 ? 13.401 13.892 2.599 1.00 84.94 86 ASP A CA 1
ATOM 596 C C . ASP A 1 86 ? 14.520 13.767 3.633 1.00 84.94 86 ASP A C 1
ATOM 598 O O . ASP A 1 86 ? 15.414 12.928 3.490 1.00 84.94 86 ASP A O 1
ATOM 602 N N . THR A 1 87 ? 14.462 14.603 4.667 1.00 86.88 87 THR A N 1
ATOM 603 C CA . THR A 1 87 ? 15.464 14.675 5.732 1.00 86.88 87 THR A CA 1
ATOM 604 C C . THR A 1 87 ? 14.889 14.059 7.000 1.00 86.88 87 THR A C 1
ATOM 606 O O . THR A 1 87 ? 13.849 14.480 7.501 1.00 86.88 87 THR A O 1
ATOM 609 N N . ALA A 1 88 ? 15.600 13.081 7.546 1.00 83.81 88 ALA A N 1
ATOM 610 C CA . ALA A 1 88 ? 15.318 12.453 8.820 1.00 83.81 88 ALA A CA 1
ATOM 611 C C . ALA A 1 88 ? 15.379 13.445 9.986 1.00 83.81 88 ALA A C 1
ATOM 613 O O . ALA A 1 88 ? 16.020 14.496 9.935 1.00 83.81 88 ALA A O 1
ATOM 614 N N . PHE A 1 89 ? 14.803 13.033 11.111 1.00 82.38 89 PHE A N 1
ATOM 615 C CA . PHE A 1 89 ? 14.794 13.812 12.346 1.00 82.38 89 PHE A CA 1
ATOM 616 C C . PHE A 1 89 ? 16.182 14.108 12.928 1.00 82.38 89 PHE A C 1
ATOM 618 O O . PHE A 1 89 ? 16.351 15.089 13.645 1.00 82.38 89 PHE A O 1
ATOM 625 N N . ASN A 1 90 ? 17.184 13.284 12.615 1.00 81.69 90 ASN A N 1
ATOM 626 C CA . ASN A 1 90 ? 18.568 13.496 13.038 1.00 81.69 90 ASN A CA 1
ATOM 627 C C . ASN A 1 90 ? 19.380 14.344 12.035 1.00 81.69 90 ASN A C 1
ATOM 629 O O . ASN A 1 90 ? 20.597 14.449 12.172 1.00 81.69 90 ASN A O 1
ATOM 633 N N . GLY A 1 91 ? 18.735 14.906 11.006 1.00 81.69 91 GLY A N 1
ATOM 634 C CA . GLY A 1 91 ? 19.381 15.684 9.947 1.00 81.69 91 GLY A CA 1
ATOM 635 C C . GLY A 1 91 ? 20.012 14.852 8.824 1.00 81.69 91 GLY A C 1
ATOM 636 O O . GLY A 1 91 ? 20.517 15.429 7.862 1.00 81.69 91 GLY A O 1
ATOM 637 N N . SER A 1 92 ? 19.981 13.518 8.908 1.00 84.75 92 SER A N 1
ATOM 638 C CA . SER A 1 92 ? 20.411 12.636 7.813 1.00 84.75 92 SER A CA 1
ATOM 639 C C . SER A 1 92 ? 19.394 12.658 6.677 1.00 84.75 92 SER A C 1
ATOM 641 O O . SER A 1 92 ? 18.218 12.908 6.904 1.00 84.75 92 SER A O 1
ATOM 643 N N . CYS A 1 93 ? 19.806 12.369 5.446 1.00 84.31 93 CYS A N 1
ATOM 644 C CA . CYS A 1 93 ? 18.859 12.271 4.341 1.00 84.31 93 CYS A CA 1
ATOM 645 C C . CYS A 1 93 ? 18.267 10.858 4.252 1.00 84.31 93 CYS A C 1
ATOM 647 O O . CYS A 1 93 ? 19.015 9.893 4.107 1.00 84.31 93 CYS A O 1
ATOM 649 N N . ASN A 1 94 ? 16.941 10.743 4.301 1.00 81.75 94 ASN A N 1
ATOM 650 C CA . ASN A 1 94 ? 16.221 9.483 4.106 1.00 81.75 94 ASN A CA 1
ATOM 651 C C . ASN A 1 94 ? 16.067 9.144 2.623 1.00 81.75 94 ASN A C 1
ATOM 653 O O . ASN A 1 94 ? 16.239 7.994 2.224 1.00 81.75 94 ASN A O 1
ATOM 657 N N . THR A 1 95 ? 15.735 10.148 1.806 1.00 84.00 95 THR A N 1
ATOM 658 C CA . THR A 1 95 ? 15.444 9.957 0.381 1.00 84.00 95 THR A CA 1
ATOM 659 C C . THR A 1 95 ? 16.171 10.996 -0.454 1.00 84.00 95 THR A C 1
ATOM 661 O O . THR A 1 95 ? 16.023 12.199 -0.231 1.00 84.00 95 THR A O 1
ATOM 664 N N . TYR A 1 96 ? 16.898 10.528 -1.466 1.00 85.50 96 TYR A N 1
ATOM 665 C CA . TYR A 1 96 ? 17.538 11.377 -2.463 1.00 85.50 96 TYR A CA 1
ATOM 666 C C . TYR A 1 96 ? 16.758 11.367 -3.771 1.00 85.50 96 TYR A C 1
ATOM 668 O O . TYR A 1 96 ? 16.452 10.308 -4.317 1.00 85.50 96 TYR A O 1
ATOM 676 N N . THR A 1 97 ? 16.530 12.555 -4.319 1.00 88.62 97 THR A N 1
ATOM 677 C CA . THR A 1 97 ? 16.147 12.720 -5.718 1.00 88.62 97 THR A CA 1
ATOM 678 C C . THR A 1 97 ? 17.416 12.900 -6.540 1.00 88.62 97 THR A C 1
ATOM 680 O O . THR A 1 97 ? 18.171 13.852 -6.336 1.00 88.62 97 THR A O 1
ATOM 683 N N . LYS A 1 98 ? 17.672 11.970 -7.461 1.00 88.69 98 LYS A N 1
ATOM 684 C CA . LYS A 1 98 ? 18.848 11.981 -8.338 1.00 88.69 98 LYS A CA 1
ATOM 685 C C . LYS A 1 98 ? 18.435 12.327 -9.767 1.00 88.69 98 LYS A C 1
ATOM 687 O O . LYS A 1 98 ? 17.450 11.799 -10.275 1.00 88.69 98 LYS A O 1
ATOM 692 N N . THR A 1 99 ? 19.223 13.169 -10.427 1.00 85.81 99 THR A N 1
ATOM 693 C CA . THR A 1 99 ? 19.047 13.532 -11.838 1.00 85.81 99 THR A CA 1
ATOM 694 C C . THR A 1 99 ? 20.175 12.920 -12.650 1.00 85.81 99 THR A C 1
ATOM 696 O O . THR A 1 99 ? 21.346 13.093 -12.309 1.00 85.81 99 THR A O 1
ATOM 699 N N . PHE A 1 100 ? 19.830 12.243 -13.743 1.00 86.44 100 PHE A N 1
ATOM 700 C CA . PHE A 1 100 ? 20.783 11.594 -14.639 1.00 86.44 100 PHE A CA 1
ATOM 701 C C . PHE A 1 100 ? 20.706 12.190 -16.045 1.00 86.44 100 PHE A C 1
ATOM 703 O O . PHE A 1 100 ? 19.630 12.546 -16.520 1.00 86.44 100 PHE A O 1
ATOM 710 N N . GLN A 1 101 ? 21.854 12.275 -16.711 1.00 82.81 101 GLN A N 1
ATOM 711 C CA . GLN A 1 101 ? 21.981 12.625 -18.118 1.00 82.81 101 GLN A CA 1
ATOM 712 C C . GLN A 1 101 ? 22.637 11.463 -18.863 1.00 82.81 101 GLN A C 1
ATOM 714 O O . GLN A 1 101 ? 23.735 11.026 -18.518 1.00 82.81 101 GLN A O 1
ATOM 719 N N . CYS A 1 102 ? 21.961 10.968 -19.895 1.00 82.69 102 CYS A N 1
ATOM 720 C CA . CYS A 1 102 ? 22.451 9.882 -20.737 1.00 82.69 102 CYS A CA 1
ATOM 721 C C . CYS A 1 102 ? 22.920 10.456 -22.086 1.00 82.69 102 CYS A C 1
ATOM 723 O O . CYS A 1 102 ? 22.286 11.363 -22.624 1.00 82.69 102 CYS A O 1
ATOM 725 N N . GLY A 1 103 ? 24.039 9.956 -22.624 1.00 70.19 103 GLY A N 1
ATOM 726 C CA . GLY A 1 103 ? 24.621 10.459 -23.882 1.00 70.19 103 GLY A CA 1
ATOM 727 C C . GLY A 1 103 ? 23.875 10.024 -25.153 1.00 70.19 103 GLY A C 1
ATOM 728 O O . GLY A 1 103 ? 23.958 10.691 -26.180 1.00 70.19 103 GLY A O 1
ATOM 729 N N . SER A 1 104 ? 23.123 8.929 -25.074 1.00 67.75 104 SER A N 1
ATOM 730 C CA . SER A 1 104 ? 22.230 8.400 -26.110 1.00 67.75 104 SER A CA 1
ATOM 731 C C . SER A 1 104 ? 20.987 7.804 -25.445 1.00 67.75 104 SER A C 1
ATOM 733 O O . SER A 1 104 ? 20.998 7.568 -24.233 1.00 67.75 104 SER A O 1
ATOM 735 N N . ASP A 1 105 ? 19.924 7.560 -26.213 1.00 59.97 105 ASP A N 1
ATOM 736 C CA . ASP A 1 105 ? 18.759 6.815 -25.727 1.00 59.97 105 ASP A CA 1
ATOM 737 C C . ASP A 1 105 ? 19.239 5.416 -25.300 1.00 59.97 105 ASP A C 1
ATOM 739 O O . ASP A 1 105 ? 19.765 4.667 -26.125 1.00 59.97 105 ASP A O 1
ATOM 743 N N . GLN A 1 106 ? 19.182 5.100 -24.002 1.00 60.88 106 GLN A N 1
ATOM 744 C CA . GLN A 1 106 ? 19.758 3.855 -23.462 1.00 60.88 106 GLN A CA 1
ATOM 745 C C . GLN A 1 106 ? 18.868 2.633 -23.722 1.00 60.88 106 GLN A C 1
ATOM 747 O O . GLN A 1 106 ? 19.187 1.528 -23.285 1.00 60.88 106 GLN A O 1
ATOM 752 N N . GLY A 1 107 ? 17.752 2.821 -24.433 1.00 57.84 107 GLY A N 1
ATOM 753 C CA . GLY A 1 107 ? 16.706 1.816 -24.512 1.00 57.84 107 GLY A CA 1
ATOM 754 C C . GLY A 1 107 ? 16.104 1.534 -23.134 1.00 57.84 107 GLY A C 1
ATOM 755 O O . GLY A 1 107 ? 16.416 2.181 -22.132 1.00 57.84 107 GLY A O 1
ATOM 756 N N . GLU A 1 108 ? 15.190 0.577 -23.081 1.00 56.59 108 GLU A N 1
ATOM 757 C CA . GLU A 1 108 ? 14.625 0.114 -21.815 1.00 56.59 108 GLU A CA 1
ATOM 758 C C . GLU A 1 108 ? 15.629 -0.833 -21.139 1.00 56.59 108 GLU A C 1
ATOM 760 O O . GLU A 1 108 ? 16.082 -1.782 -21.786 1.00 56.59 108 GLU A O 1
ATOM 765 N N . PRO A 1 109 ? 16.014 -0.598 -19.868 1.00 59.12 109 PRO A N 1
ATOM 766 C CA . PRO A 1 109 ? 16.895 -1.509 -19.149 1.00 59.12 109 PRO A CA 1
ATOM 767 C C . PRO A 1 109 ? 16.363 -2.948 -19.171 1.00 59.12 109 PRO A C 1
ATOM 769 O O . PRO A 1 109 ? 15.165 -3.188 -18.999 1.00 59.12 109 PRO A O 1
ATOM 772 N N . SER A 1 110 ? 17.254 -3.928 -19.327 1.00 54.38 110 SER A N 1
ATOM 773 C CA . SER A 1 110 ? 16.897 -5.347 -19.240 1.00 54.38 110 SER A CA 1
ATOM 774 C C . SER A 1 110 ? 16.199 -5.646 -17.904 1.00 54.38 110 SER A C 1
ATOM 776 O O . SER A 1 110 ? 16.678 -5.226 -16.852 1.00 54.38 110 SER A O 1
ATOM 778 N N . ASN A 1 111 ? 15.089 -6.394 -17.939 1.00 46.50 111 ASN A N 1
ATOM 779 C CA . ASN A 1 111 ? 14.188 -6.650 -16.799 1.00 46.50 111 ASN A CA 1
ATOM 780 C C . ASN A 1 111 ? 13.382 -5.434 -16.301 1.00 46.50 111 ASN A C 1
AT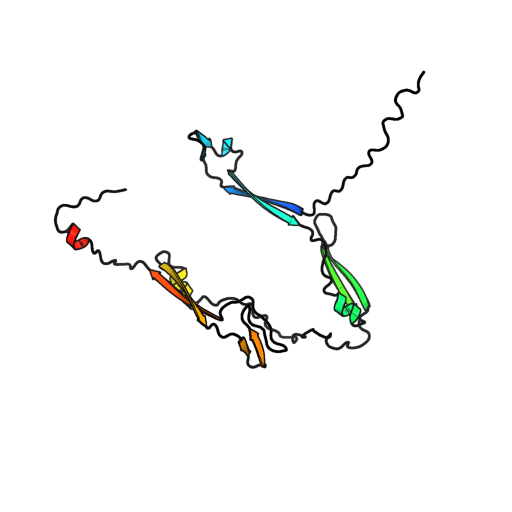OM 782 O O . ASN A 1 111 ? 12.891 -5.452 -15.173 1.00 46.50 111 ASN A O 1
ATOM 786 N N . THR A 1 112 ? 13.207 -4.392 -17.119 1.00 43.53 112 THR A N 1
ATOM 787 C CA . THR A 1 112 ? 12.268 -3.301 -16.820 1.00 43.53 112 THR A CA 1
ATOM 788 C C . THR A 1 112 ? 11.179 -3.222 -17.885 1.00 43.53 112 THR A C 1
ATOM 790 O O . THR A 1 112 ? 11.455 -3.313 -19.077 1.00 43.53 112 THR A O 1
ATOM 793 N N . LEU A 1 113 ? 9.925 -3.086 -17.448 1.00 60.34 113 LEU A N 1
ATOM 794 C CA . LEU A 1 113 ? 8.788 -2.803 -18.320 1.00 60.34 113 LEU A CA 1
ATOM 795 C C . LEU A 1 113 ? 8.531 -1.299 -18.268 1.00 60.34 113 LEU A C 1
ATOM 797 O O . LEU A 1 113 ? 8.112 -0.780 -17.230 1.00 60.34 113 LEU A O 1
ATOM 801 N N . ARG A 1 114 ? 8.773 -0.585 -19.368 1.00 55.84 114 ARG A N 1
ATOM 802 C CA . ARG A 1 114 ? 8.408 0.831 -19.438 1.00 55.84 114 ARG A CA 1
ATOM 803 C C . ARG A 1 114 ? 6.899 0.944 -19.569 1.00 55.84 114 ARG A C 1
ATOM 805 O O . ARG A 1 114 ? 6.306 0.531 -20.564 1.00 55.84 114 ARG A O 1
ATOM 812 N N . LEU A 1 115 ? 6.275 1.532 -18.559 1.00 55.81 115 LEU A N 1
ATOM 813 C CA . LEU A 1 115 ? 4.873 1.911 -18.637 1.00 55.81 115 LEU A CA 1
ATOM 814 C C . LEU A 1 115 ? 4.742 3.085 -19.620 1.00 55.81 115 LEU A C 1
ATOM 816 O O . LEU A 1 115 ? 5.511 4.046 -19.562 1.00 55.81 115 LEU A O 1
ATOM 820 N N . SER A 1 116 ? 3.791 2.999 -20.549 1.00 63.16 116 SER A N 1
ATOM 821 C CA . SER A 1 116 ? 3.458 4.081 -21.484 1.00 63.16 116 SER A CA 1
ATOM 822 C C . SER A 1 116 ? 3.087 5.366 -20.738 1.00 63.16 116 SER A C 1
ATOM 824 O O . SER A 1 116 ? 2.516 5.288 -19.662 1.00 63.16 116 SER A O 1
ATOM 826 N N . ASN A 1 117 ? 3.330 6.551 -21.316 1.00 58.22 117 ASN A N 1
ATOM 827 C CA . ASN A 1 117 ? 3.088 7.852 -20.654 1.00 58.22 117 ASN A CA 1
ATOM 828 C C . ASN A 1 117 ? 1.659 8.036 -20.100 1.00 58.22 117 ASN A C 1
ATOM 830 O O . ASN A 1 117 ? 1.448 8.841 -19.198 1.00 58.22 117 ASN A O 1
ATOM 834 N N . SER A 1 118 ? 0.687 7.289 -20.629 1.00 47.09 118 SER A N 1
ATOM 835 C CA . SER A 1 118 ? -0.579 7.011 -19.958 1.00 47.09 118 SER A CA 1
ATOM 836 C C . SER A 1 118 ? -0.578 5.562 -19.475 1.00 47.09 118 SER A C 1
ATOM 838 O O . SER A 1 118 ? -0.617 4.631 -20.285 1.00 47.09 118 SER A O 1
ATOM 840 N N . TYR A 1 119 ? -0.557 5.369 -18.163 1.00 53.06 119 TYR A N 1
ATOM 841 C CA . TYR A 1 119 ? -0.842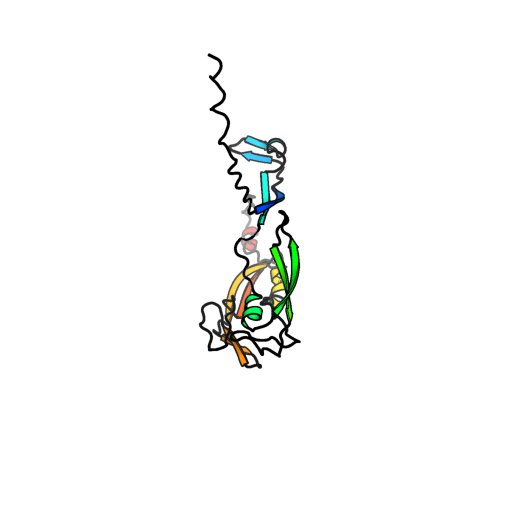 4.091 -17.530 1.00 53.06 119 TYR A CA 1
ATOM 842 C C . TYR A 1 119 ? -1.864 4.331 -16.428 1.00 53.06 119 TYR A C 1
ATOM 844 O O . TYR A 1 119 ? -1.822 5.339 -15.723 1.00 53.06 119 TYR A O 1
ATOM 852 N N . THR A 1 120 ? -2.818 3.419 -16.298 1.00 50.25 120 THR A N 1
ATOM 853 C CA . THR A 1 120 ? -3.727 3.405 -15.158 1.00 50.25 120 THR A CA 1
ATOM 854 C C . THR A 1 120 ? -3.145 2.408 -14.175 1.00 50.25 120 THR A C 1
ATOM 856 O O . THR A 1 120 ? -3.113 1.213 -14.459 1.00 50.25 120 THR A O 1
ATOM 859 N N . LEU A 1 121 ? -2.642 2.890 -13.037 1.00 44.47 121 LEU A N 1
ATOM 860 C CA . LEU A 1 121 ? -2.385 2.012 -11.902 1.00 44.47 121 LEU A CA 1
ATOM 861 C C . LEU A 1 121 ? -3.747 1.467 -11.471 1.00 44.47 121 LEU A C 1
ATOM 863 O O . LEU A 1 121 ? -4.529 2.185 -10.849 1.00 44.47 121 LEU A O 1
ATOM 867 N N . LEU A 1 122 ? -4.064 0.230 -11.857 1.00 52.47 122 LEU A N 1
ATOM 868 C CA . LEU A 1 122 ? -5.129 -0.499 -11.188 1.00 52.47 122 LEU A CA 1
ATOM 869 C C . LEU A 1 122 ? -4.605 -0.790 -9.789 1.00 52.47 122 LEU A C 1
ATOM 871 O O . LEU A 1 122 ? -3.754 -1.657 -9.604 1.00 52.47 122 LEU A O 1
ATOM 875 N N . THR A 1 123 ? -5.086 -0.033 -8.812 1.00 54.59 123 THR A N 1
ATOM 876 C CA . THR A 1 123 ? -5.063 -0.525 -7.446 1.00 54.59 123 THR A CA 1
ATOM 877 C C . THR A 1 123 ? -5.988 -1.734 -7.396 1.00 54.59 123 THR A C 1
ATOM 879 O O . THR A 1 123 ? -7.077 -1.751 -7.973 1.00 54.59 123 THR A O 1
ATOM 882 N N . ASP A 1 124 ? -5.538 -2.767 -6.712 1.00 63.03 124 ASP A N 1
ATOM 883 C CA . ASP A 1 124 ? -6.276 -3.956 -6.314 1.00 63.03 124 ASP A CA 1
ATOM 884 C C . ASP A 1 124 ? -7.314 -3.608 -5.230 1.00 63.03 124 ASP A C 1
ATOM 886 O O . ASP A 1 124 ? -7.373 -4.195 -4.154 1.00 63.03 124 ASP A O 1
ATOM 890 N N . ALA A 1 125 ? -8.151 -2.607 -5.512 1.00 71.06 125 ALA A N 1
ATOM 891 C CA . ALA A 1 125 ? -9.274 -2.240 -4.672 1.00 71.06 125 ALA A CA 1
ATOM 892 C C . ALA A 1 125 ? -10.457 -3.164 -4.981 1.00 71.06 125 ALA A C 1
ATOM 894 O O . ALA A 1 125 ? -10.994 -3.171 -6.090 1.00 71.06 125 ALA A O 1
ATOM 895 N N . ILE A 1 126 ? -10.877 -3.938 -3.982 1.00 74.00 126 ILE A N 1
ATOM 896 C CA . ILE A 1 126 ? -12.079 -4.768 -4.072 1.00 74.00 126 ILE A CA 1
ATOM 897 C C . ILE A 1 126 ? -13.302 -3.851 -4.206 1.00 74.00 126 ILE A C 1
ATOM 899 O O . ILE A 1 126 ? -13.540 -2.984 -3.363 1.00 74.00 126 ILE A O 1
ATOM 903 N N . ASP A 1 127 ? -14.104 -4.052 -5.254 1.00 82.25 127 ASP A N 1
ATOM 904 C CA . ASP A 1 127 ? -15.363 -3.327 -5.430 1.00 82.25 127 ASP A CA 1
ATOM 905 C C . ASP A 1 127 ? -16.468 -3.935 -4.554 1.00 82.25 127 ASP A C 1
ATOM 907 O O . ASP A 1 127 ? -17.109 -4.920 -4.916 1.00 82.25 127 ASP A O 1
ATOM 911 N N . VAL A 1 128 ? -16.697 -3.326 -3.390 1.00 84.69 128 VAL A N 1
ATOM 912 C CA . VAL A 1 128 ? -17.708 -3.758 -2.406 1.00 84.69 128 VAL A CA 1
ATOM 913 C C . VAL A 1 128 ? -19.057 -3.049 -2.562 1.00 84.69 128 VAL A C 1
ATOM 915 O O . VAL A 1 128 ? -19.932 -3.178 -1.702 1.00 84.69 128 VAL A O 1
ATOM 918 N N . ARG A 1 129 ? -19.270 -2.274 -3.637 1.00 87.31 129 ARG A N 1
ATOM 919 C CA . ARG A 1 129 ? -20.494 -1.464 -3.795 1.00 87.31 129 ARG A CA 1
ATOM 920 C C . ARG A 1 129 ? -21.767 -2.306 -3.771 1.00 87.31 129 ARG A C 1
ATOM 922 O O . ARG A 1 129 ? -22.755 -1.876 -3.178 1.00 87.31 129 ARG A O 1
ATOM 929 N N . ALA A 1 130 ? -21.718 -3.514 -4.329 1.00 84.19 130 ALA A N 1
ATOM 930 C CA . ALA A 1 130 ? -22.833 -4.461 -4.320 1.00 84.19 130 ALA A CA 1
ATOM 931 C C . ALA A 1 130 ? -23.238 -4.927 -2.904 1.00 84.19 130 ALA A C 1
ATOM 933 O O . ALA A 1 130 ? -24.405 -5.239 -2.685 1.00 84.19 130 ALA A O 1
ATOM 934 N N . CYS A 1 131 ? -22.311 -4.923 -1.939 1.00 86.75 131 CYS A N 1
ATOM 935 C CA . CYS A 1 131 ? -22.553 -5.348 -0.554 1.00 86.75 131 CYS A CA 1
ATOM 936 C C . CYS A 1 131 ? -22.879 -4.176 0.391 1.00 86.75 131 CYS A C 1
ATOM 938 O O . CYS A 1 131 ? -23.300 -4.391 1.527 1.00 86.75 131 CYS A O 1
ATOM 940 N N . SER A 1 132 ? -22.683 -2.930 -0.058 1.00 86.00 132 SER A N 1
ATOM 941 C CA . SER A 1 132 ? -22.684 -1.730 0.794 1.00 86.00 132 SER A CA 1
ATOM 942 C C . SER A 1 132 ? -23.962 -1.532 1.619 1.00 86.00 132 SER A C 1
ATOM 944 O O . SER A 1 132 ? -23.869 -1.185 2.795 1.00 86.00 132 SER A O 1
ATOM 946 N N . SER A 1 133 ? -25.140 -1.806 1.053 1.00 86.50 133 SER A N 1
ATOM 947 C CA . SER A 1 133 ? -26.427 -1.664 1.749 1.00 86.50 133 SER A CA 1
ATOM 948 C C . SER A 1 133 ? -26.568 -2.619 2.936 1.00 86.50 133 SER A C 1
ATOM 950 O O . SER A 1 133 ? -27.120 -2.234 3.963 1.00 86.50 133 SER A O 1
ATOM 952 N N . TYR A 1 134 ? -26.050 -3.843 2.822 1.00 85.94 134 TYR A N 1
ATOM 953 C CA . TYR A 1 134 ? -26.074 -4.833 3.899 1.00 85.94 134 TYR A CA 1
ATOM 954 C C . TYR A 1 134 ? -24.922 -4.623 4.882 1.00 85.94 134 TYR A C 1
ATOM 956 O O . TYR A 1 134 ? -25.119 -4.750 6.085 1.00 85.94 134 TYR A O 1
ATOM 964 N N . ALA A 1 135 ? -23.744 -4.234 4.389 1.00 84.94 135 ALA A N 1
ATOM 965 C CA . ALA A 1 135 ? -22.573 -3.953 5.215 1.00 84.94 135 ALA A CA 1
ATOM 966 C C . ALA A 1 135 ? -22.764 -2.737 6.139 1.00 84.94 135 ALA A C 1
ATOM 968 O O . ALA A 1 135 ? -22.242 -2.722 7.249 1.00 84.94 135 ALA A O 1
ATOM 969 N N . GLN A 1 136 ? -23.509 -1.721 5.693 1.00 86.94 136 GLN A N 1
ATOM 970 C CA . GLN A 1 136 ? -23.782 -0.505 6.472 1.00 86.94 136 GLN A CA 1
ATOM 971 C C . GLN A 1 136 ? -25.041 -0.616 7.343 1.00 86.94 136 GLN A C 1
ATOM 973 O O . GLN A 1 136 ? -25.318 0.271 8.151 1.00 86.94 136 GLN A O 1
ATOM 978 N N . ASN A 1 137 ? -25.823 -1.687 7.196 1.00 82.62 137 ASN A N 1
ATOM 979 C CA . ASN A 1 137 ? -27.031 -1.880 7.979 1.00 82.62 137 ASN A CA 1
ATOM 980 C C . ASN A 1 137 ? -26.682 -2.483 9.345 1.00 82.62 137 ASN A C 1
ATOM 982 O O . ASN A 1 137 ? -26.303 -3.646 9.435 1.00 82.62 137 ASN A O 1
ATOM 986 N N . ALA A 1 138 ? -26.890 -1.719 10.421 1.00 86.25 138 ALA A N 1
ATOM 987 C CA . ALA A 1 138 ? -26.631 -2.154 11.797 1.00 86.25 138 ALA A CA 1
ATOM 988 C C . ALA A 1 138 ? -27.434 -3.401 12.234 1.00 86.25 138 ALA A C 1
ATOM 990 O O . ALA A 1 138 ? -27.111 -4.022 13.245 1.00 86.25 138 ALA A O 1
ATOM 991 N N . ARG A 1 139 ? -28.483 -3.776 11.488 1.00 84.12 139 ARG A N 1
ATOM 992 C CA . ARG A 1 139 ? -29.288 -4.986 11.717 1.00 84.12 139 ARG A CA 1
ATOM 993 C C . ARG A 1 139 ? -28.780 -6.209 10.955 1.00 84.12 139 ARG A C 1
ATOM 995 O O . ARG A 1 139 ? -29.331 -7.293 11.138 1.00 84.12 139 ARG A O 1
ATOM 1002 N N . CYS A 1 140 ? -27.781 -6.048 10.094 1.00 83.00 140 CYS A N 1
ATOM 1003 C CA . CYS A 1 140 ? -27.179 -7.112 9.308 1.00 83.00 140 CYS A CA 1
ATOM 1004 C C . CYS A 1 140 ? -25.764 -7.412 9.805 1.00 83.00 140 CYS A C 1
ATOM 1006 O O . CYS A 1 140 ? -25.026 -6.527 10.227 1.00 83.00 140 CYS A O 1
ATOM 1008 N N . ARG A 1 141 ? -25.371 -8.682 9.733 1.00 88.56 141 ARG A N 1
ATOM 1009 C CA . ARG A 1 141 ? -24.006 -9.137 10.018 1.00 88.56 141 ARG A CA 1
ATOM 1010 C C . ARG A 1 141 ? -23.551 -10.115 8.946 1.00 88.56 141 ARG A C 1
ATOM 1012 O O . ARG A 1 141 ? -24.346 -10.949 8.501 1.00 88.56 141 ARG A O 1
ATOM 1019 N N . LEU A 1 142 ? -22.286 -10.001 8.546 1.00 89.25 142 LEU A N 1
ATOM 1020 C CA . LEU A 1 142 ? -21.666 -10.896 7.572 1.00 89.25 142 LEU A CA 1
ATOM 1021 C C . LEU A 1 142 ? -21.692 -12.328 8.122 1.00 89.25 142 LEU A C 1
ATOM 1023 O O . LEU A 1 142 ? -21.184 -12.587 9.211 1.00 89.25 142 LEU A O 1
ATOM 1027 N N . ALA A 1 143 ? -22.341 -13.230 7.394 1.00 90.44 143 ALA A N 1
ATOM 1028 C CA . ALA A 1 143 ? -22.512 -14.629 7.765 1.00 90.44 143 ALA A CA 1
ATOM 1029 C C . ALA A 1 143 ? -21.495 -15.533 7.056 1.00 90.44 143 ALA A C 1
ATOM 1031 O O . ALA A 1 143 ? -21.003 -16.481 7.664 1.00 90.44 143 ALA A O 1
ATOM 1032 N N . ALA A 1 144 ? -21.157 -15.227 5.801 1.00 90.38 144 ALA A N 1
ATOM 1033 C CA . ALA A 1 144 ? -20.141 -15.947 5.041 1.00 90.38 144 ALA A CA 1
ATOM 1034 C C . ALA A 1 144 ? -19.418 -15.019 4.058 1.00 90.38 144 ALA A C 1
ATOM 1036 O O . ALA A 1 144 ? -20.018 -14.080 3.542 1.00 90.38 144 ALA A O 1
ATOM 1037 N N . HIS A 1 145 ? -18.146 -15.323 3.795 1.00 92.44 145 HIS A N 1
ATOM 1038 C CA . HIS A 1 145 ? -17.296 -14.675 2.795 1.00 92.44 145 HIS A CA 1
ATOM 1039 C C . HIS A 1 145 ? -16.598 -15.774 1.993 1.00 92.44 145 HIS A C 1
ATOM 1041 O O . HIS A 1 145 ? -15.683 -16.432 2.495 1.00 92.44 145 HIS A O 1
ATOM 1047 N N . THR A 1 146 ? -17.066 -16.025 0.774 1.00 94.38 146 THR A N 1
ATOM 1048 C CA . THR A 1 146 ? -16.665 -17.207 -0.001 1.00 94.38 146 TH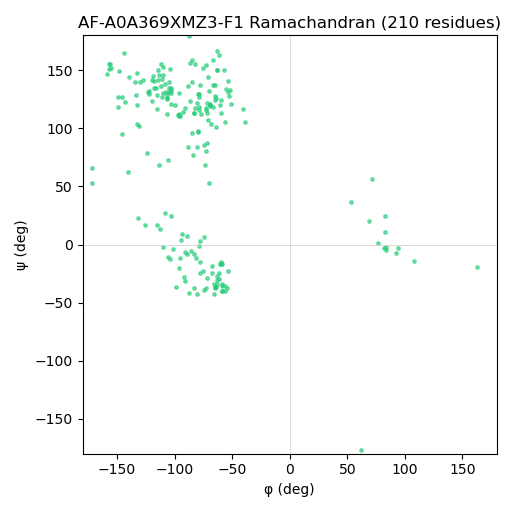R A CA 1
ATOM 1049 C C . THR A 1 146 ? -16.053 -16.801 -1.327 1.00 94.38 146 THR A C 1
ATOM 1051 O O . THR A 1 146 ? -16.623 -16.003 -2.066 1.00 94.38 146 THR A O 1
ATOM 1054 N N . CYS A 1 147 ? -14.897 -17.373 -1.667 1.00 94.44 147 CYS A N 1
ATOM 1055 C CA . CYS A 1 147 ? -14.328 -17.202 -2.997 1.00 94.44 147 CYS A CA 1
ATOM 1056 C C . CYS A 1 147 ? -15.184 -17.943 -4.028 1.00 94.44 147 CYS A C 1
ATOM 1058 O O . CYS A 1 147 ? -15.344 -19.159 -3.946 1.00 94.44 147 CYS A O 1
ATOM 1060 N N . VAL A 1 148 ? -15.701 -17.216 -5.015 1.00 94.88 148 VAL A N 1
ATOM 1061 C CA . VAL A 1 148 ? -16.493 -17.782 -6.119 1.00 94.88 148 VAL A CA 1
ATOM 1062 C C . VAL A 1 148 ? -15.757 -17.734 -7.453 1.00 94.88 148 VAL A C 1
ATOM 1064 O O . VAL A 1 148 ? -16.282 -18.189 -8.467 1.00 94.88 148 VAL A O 1
ATOM 1067 N N . ASP A 1 149 ? -14.548 -17.172 -7.471 1.00 94.12 149 ASP A N 1
ATOM 1068 C CA . ASP A 1 149 ? -13.696 -17.170 -8.651 1.00 94.12 149 ASP A CA 1
ATOM 1069 C C . ASP A 1 149 ? -12.210 -17.264 -8.286 1.00 94.12 149 ASP A C 1
ATOM 1071 O O . ASP A 1 149 ? -11.535 -16.268 -8.017 1.00 94.12 149 ASP A O 1
ATOM 1075 N N . SER A 1 150 ? -11.709 -18.496 -8.311 1.00 94.38 150 SER A N 1
ATOM 1076 C CA . SER A 1 150 ? -10.323 -18.867 -8.024 1.00 94.38 150 SER A CA 1
ATOM 1077 C C . SER A 1 150 ? -9.513 -19.166 -9.289 1.00 94.38 150 SER A C 1
ATOM 1079 O O . SER A 1 150 ? -8.536 -19.913 -9.237 1.00 94.38 150 SER A O 1
ATOM 1081 N N . THR A 1 151 ? -9.912 -18.615 -10.443 1.00 95.50 151 THR A N 1
ATOM 1082 C CA . THR A 1 151 ? -9.194 -18.826 -11.711 1.00 95.50 151 THR A CA 1
ATOM 1083 C C . THR A 1 151 ? -7.695 -18.526 -11.526 1.00 95.50 151 THR A C 1
ATOM 1085 O O . THR A 1 151 ? -7.367 -17.401 -11.167 1.00 95.50 151 THR A O 1
ATOM 1088 N N . PRO A 1 152 ? -6.754 -19.460 -11.764 1.00 93.56 152 PRO A N 1
ATOM 1089 C CA . PRO A 1 152 ? -5.360 -19.277 -11.338 1.00 93.56 152 PRO A CA 1
ATOM 1090 C C . PRO A 1 152 ? -4.669 -18.042 -11.926 1.00 93.56 152 PRO A C 1
ATOM 1092 O O . PRO A 1 152 ? -3.944 -17.346 -11.221 1.00 93.56 152 PRO A O 1
ATOM 1095 N N . CYS A 1 153 ? -4.927 -17.751 -13.203 1.00 93.62 153 CYS A N 1
ATOM 1096 C CA . CYS A 1 153 ? -4.399 -16.587 -13.903 1.00 93.62 153 CYS A CA 1
ATOM 1097 C C . CYS A 1 153 ? -5.460 -15.971 -14.812 1.00 93.62 153 CYS A C 1
ATOM 1099 O O . CYS A 1 153 ? -6.235 -16.686 -15.449 1.00 93.62 153 CYS A O 1
ATOM 1101 N N . ARG A 1 154 ? -5.452 -14.643 -14.926 1.00 91.62 154 ARG A N 1
ATOM 1102 C CA . ARG A 1 154 ? -6.244 -13.889 -15.898 1.00 91.62 154 ARG A CA 1
ATOM 1103 C C . ARG A 1 154 ? -5.346 -13.217 -16.905 1.00 91.62 154 ARG A C 1
ATOM 1105 O O . ARG A 1 154 ? -4.266 -12.751 -16.559 1.00 91.62 154 ARG A O 1
ATOM 1112 N N . ARG A 1 155 ? -5.838 -13.135 -18.135 1.00 89.44 155 ARG A N 1
ATOM 1113 C CA . ARG A 1 155 ? -5.216 -12.376 -19.209 1.00 89.44 155 ARG A CA 1
ATOM 1114 C C . ARG A 1 155 ? -6.146 -11.248 -19.627 1.00 89.44 155 ARG A C 1
ATOM 1116 O O . ARG A 1 155 ? -7.345 -11.483 -19.773 1.00 89.44 155 ARG A O 1
ATOM 1123 N N . ASP A 1 156 ? -5.610 -10.050 -19.795 1.00 81.00 156 ASP A N 1
ATOM 1124 C CA . ASP A 1 156 ? -6.367 -8.927 -20.340 1.00 81.00 156 ASP A CA 1
ATOM 1125 C C . ASP A 1 156 ? -6.312 -8.892 -21.882 1.00 81.00 156 ASP A C 1
ATOM 1127 O O . ASP A 1 156 ? -5.675 -9.726 -22.531 1.00 81.00 156 ASP A O 1
ATOM 1131 N N . ALA A 1 157 ? -6.990 -7.914 -22.487 1.00 76.56 157 ALA A N 1
ATOM 1132 C CA . ALA A 1 157 ? -7.014 -7.742 -23.940 1.00 76.56 157 ALA A CA 1
ATOM 1133 C C . ALA A 1 157 ? -5.657 -7.321 -24.541 1.00 76.56 157 ALA A C 1
ATOM 1135 O O . ALA A 1 157 ? -5.455 -7.482 -25.742 1.00 76.56 157 ALA A O 1
ATOM 1136 N N . SER A 1 158 ? -4.734 -6.797 -23.726 1.00 77.19 158 SER A N 1
ATOM 1137 C CA . SER A 1 158 ? -3.376 -6.434 -24.151 1.00 77.19 158 SER A CA 1
ATOM 1138 C C . SER A 1 158 ? -2.429 -7.640 -24.187 1.00 77.19 158 SER A C 1
ATOM 1140 O O . SER A 1 158 ? -1.340 -7.564 -24.751 1.00 77.19 158 SER A O 1
ATOM 1142 N N . GLY A 1 159 ? -2.856 -8.772 -23.619 1.00 78.19 159 GLY A N 1
ATOM 1143 C CA . GLY A 1 159 ? -2.064 -9.988 -23.508 1.00 78.19 159 GLY A CA 1
ATOM 1144 C C . GLY A 1 159 ? -1.314 -10.111 -22.182 1.00 78.19 159 GLY A C 1
ATOM 1145 O O . GLY A 1 159 ? -0.705 -11.159 -21.953 1.00 78.19 159 GLY A O 1
ATOM 1146 N N . ALA A 1 160 ? -1.393 -9.120 -21.291 1.00 81.69 160 ALA A N 1
ATOM 1147 C CA . ALA A 1 160 ? -0.786 -9.183 -19.967 1.00 81.69 160 ALA A CA 1
ATOM 1148 C C . ALA A 1 160 ? -1.476 -10.252 -19.112 1.00 81.69 160 ALA A C 1
ATOM 1150 O O . ALA A 1 160 ? -2.699 -10.381 -19.137 1.00 81.69 160 ALA A O 1
ATOM 1151 N N . THR A 1 161 ? -0.689 -11.042 -18.373 1.00 87.50 161 THR A N 1
ATOM 1152 C CA . THR A 1 161 ? -1.198 -12.117 -17.506 1.00 87.50 161 THR A CA 1
ATOM 1153 C C . THR A 1 161 ? -0.902 -11.811 -16.043 1.00 87.50 161 THR A C 1
ATOM 1155 O O . THR A 1 161 ? 0.249 -11.558 -15.694 1.00 87.50 161 THR A O 1
ATOM 1158 N N . VAL A 1 162 ? -1.925 -11.880 -15.188 1.00 89.94 162 VAL A N 1
ATOM 1159 C CA . VAL A 1 162 ? -1.801 -11.747 -13.730 1.00 89.94 162 VAL A CA 1
ATOM 1160 C C . VAL A 1 162 ? -2.346 -13.001 -13.060 1.00 89.94 162 VAL A C 1
ATOM 1162 O O . VAL A 1 162 ? -3.460 -13.435 -13.356 1.00 89.94 162 VAL A O 1
ATOM 1165 N N . CYS A 1 163 ? -1.566 -13.583 -12.160 1.00 92.94 163 CYS A N 1
ATOM 1166 C CA . CYS A 1 163 ? -1.904 -14.798 -11.435 1.00 92.94 163 CYS A CA 1
ATOM 1167 C C . CYS A 1 163 ? -2.177 -14.525 -9.954 1.00 92.94 163 CYS A C 1
ATOM 1169 O O . CYS A 1 163 ? -1.669 -13.557 -9.387 1.00 92.94 163 CYS A O 1
ATOM 1171 N N . LEU A 1 164 ? -3.005 -15.369 -9.336 1.00 93.44 164 LEU A N 1
ATOM 1172 C CA . LEU A 1 164 ? -3.280 -15.318 -7.901 1.00 93.44 164 LEU A CA 1
ATOM 1173 C C . LEU A 1 164 ? -2.034 -15.684 -7.087 1.00 93.44 164 LEU A C 1
ATOM 1175 O O . LEU A 1 164 ? -1.118 -16.358 -7.568 1.00 93.44 164 LEU A O 1
ATOM 1179 N N . ALA A 1 165 ? -2.022 -15.267 -5.825 1.00 91.94 165 ALA A N 1
ATOM 1180 C CA . ALA A 1 165 ? -0.957 -15.582 -4.889 1.00 91.94 165 ALA A CA 1
ATOM 1181 C C . ALA A 1 165 ? -0.711 -17.100 -4.820 1.00 91.94 165 ALA A C 1
ATOM 1183 O O . ALA A 1 165 ? -1.637 -17.900 -4.683 1.00 91.94 165 ALA A O 1
ATOM 1184 N N . GLY A 1 166 ? 0.560 -17.498 -4.918 1.00 90.44 166 GLY A N 1
ATOM 1185 C CA . GLY A 1 166 ? 0.975 -18.904 -4.891 1.00 90.44 166 GLY A CA 1
ATOM 1186 C C . GLY A 1 166 ? 0.888 -19.642 -6.233 1.00 90.44 166 GLY A C 1
ATOM 1187 O O . GLY A 1 166 ? 1.345 -20.779 -6.317 1.00 90.44 166 GLY A O 1
ATOM 1188 N N . VAL A 1 167 ? 0.370 -19.015 -7.293 1.00 93.50 167 VAL A N 1
ATOM 1189 C CA . VAL A 1 167 ? 0.403 -19.567 -8.655 1.00 93.50 167 VAL A CA 1
ATOM 1190 C C . VAL A 1 167 ? 1.700 -19.136 -9.344 1.00 93.50 167 VAL A C 1
ATOM 1192 O O . VAL A 1 167 ? 2.105 -17.983 -9.236 1.00 93.50 167 VAL A O 1
ATOM 1195 N N . THR A 1 168 ? 2.379 -20.047 -10.045 1.00 92.31 168 THR A N 1
ATOM 1196 C CA . THR A 1 168 ? 3.551 -19.691 -10.862 1.00 92.31 168 THR A CA 1
ATOM 1197 C C . THR A 1 168 ? 3.080 -19.070 -12.180 1.00 92.31 168 THR A C 1
ATOM 1199 O O . THR A 1 168 ? 2.385 -19.753 -12.940 1.00 92.31 168 THR A O 1
ATOM 1202 N N . PRO A 1 169 ? 3.430 -17.807 -12.476 1.00 88.12 169 PRO A N 1
ATOM 1203 C CA . PRO A 1 169 ? 2.990 -17.165 -13.700 1.00 88.12 169 PRO A CA 1
ATOM 1204 C C . PRO A 1 169 ? 3.771 -17.695 -14.915 1.00 88.12 169 PRO A C 1
ATOM 1206 O O . PRO A 1 169 ? 4.927 -18.106 -14.778 1.00 88.12 169 PRO A O 1
ATOM 1209 N N . PRO A 1 170 ? 3.164 -17.684 -16.117 1.00 86.06 170 PRO A N 1
ATOM 1210 C CA . PRO A 1 170 ? 3.900 -17.911 -17.359 1.00 86.06 170 PRO A CA 1
ATOM 1211 C C . PRO A 1 170 ? 4.938 -16.798 -17.586 1.00 86.06 170 PRO A C 1
ATOM 1213 O O . PRO A 1 170 ? 4.885 -15.754 -16.938 1.00 86.06 170 PRO A O 1
ATOM 1216 N N . GLU A 1 171 ? 5.872 -17.001 -18.518 1.00 84.06 171 GLU A N 1
ATOM 1217 C CA . GLU A 1 171 ? 6.911 -16.012 -18.840 1.00 84.06 171 GLU A CA 1
ATOM 1218 C C . GLU A 1 171 ? 6.302 -14.629 -19.144 1.00 84.06 171 GLU A C 1
ATOM 1220 O O . GLU A 1 171 ? 5.364 -14.506 -19.935 1.00 84.06 171 GLU A O 1
ATOM 1225 N N . GLY A 1 172 ? 6.802 -13.595 -18.460 1.00 79.62 172 GLY A N 1
ATOM 1226 C CA . GLY A 1 172 ? 6.276 -12.226 -18.539 1.00 79.62 172 GLY A CA 1
ATOM 1227 C C . GLY A 1 172 ? 4.971 -11.971 -17.768 1.00 79.62 172 GLY A C 1
ATOM 1228 O O . GLY A 1 172 ? 4.454 -10.857 -17.811 1.00 79.62 172 GLY A O 1
ATOM 1229 N N . GLY A 1 173 ? 4.424 -12.968 -17.067 1.00 82.69 173 GLY A N 1
ATOM 1230 C CA . GLY A 1 173 ? 3.276 -12.811 -16.176 1.00 82.69 173 GLY A CA 1
ATOM 1231 C C . GLY A 1 173 ? 3.663 -12.293 -14.787 1.00 82.69 173 GLY A C 1
ATOM 1232 O O . GLY A 1 173 ? 4.786 -12.482 -14.321 1.00 82.69 173 GLY A O 1
ATOM 1233 N N . LEU A 1 174 ? 2.710 -11.651 -14.113 1.00 84.38 174 LEU A N 1
ATOM 1234 C CA . LEU A 1 174 ? 2.876 -11.084 -12.773 1.00 84.38 174 LEU A CA 1
ATOM 1235 C C . LEU A 1 174 ? 2.042 -11.849 -11.743 1.00 84.38 174 LEU A C 1
ATOM 1237 O O . LEU A 1 174 ? 1.007 -12.422 -12.078 1.00 84.38 174 LEU A O 1
ATOM 1241 N N . ASN A 1 175 ? 2.454 -11.794 -10.476 1.00 87.38 175 ASN A N 1
ATOM 1242 C CA . ASN A 1 175 ? 1.659 -12.303 -9.361 1.00 87.38 175 ASN A CA 1
ATOM 1243 C C . ASN A 1 175 ? 0.990 -11.167 -8.594 1.00 87.38 175 ASN A C 1
ATOM 1245 O O . ASN A 1 175 ? 1.627 -10.175 -8.245 1.00 87.38 175 ASN A O 1
ATOM 1249 N N . SER A 1 176 ? -0.291 -11.361 -8.297 1.00 86.81 176 SER A N 1
ATOM 1250 C CA . SER A 1 176 ? -1.045 -10.574 -7.332 1.00 86.81 176 SER A CA 1
ATOM 1251 C C . SER A 1 176 ? -0.844 -11.126 -5.915 1.00 86.81 176 SER A C 1
ATOM 1253 O O . SER A 1 176 ? -0.489 -12.289 -5.716 1.00 86.81 176 SER A O 1
ATOM 1255 N N . THR A 1 177 ? -1.104 -10.284 -4.919 1.00 86.94 177 THR A N 1
ATOM 1256 C CA . THR A 1 177 ? -1.257 -10.657 -3.505 1.00 86.94 177 THR A CA 1
ATOM 1257 C C . THR A 1 177 ? -2.627 -11.276 -3.207 1.00 86.94 177 THR A C 1
ATOM 1259 O O . THR A 1 177 ? -2.798 -11.900 -2.160 1.00 86.94 177 THR A O 1
ATOM 1262 N N . ALA A 1 178 ? -3.602 -11.134 -4.112 1.00 88.00 178 ALA A N 1
ATOM 1263 C CA . ALA A 1 178 ? -4.944 -11.677 -3.950 1.00 88.00 178 ALA A CA 1
ATOM 1264 C C . ALA A 1 178 ? -4.962 -13.208 -4.069 1.00 88.00 178 ALA A C 1
ATOM 1266 O O . ALA A 1 178 ? -4.268 -13.797 -4.898 1.00 88.00 178 ALA A O 1
ATOM 1267 N N . SER A 1 179 ? -5.817 -13.856 -3.277 1.00 91.38 179 SER A N 1
ATOM 1268 C CA . SER A 1 179 ? -6.069 -15.304 -3.331 1.00 91.38 179 SER A CA 1
ATOM 1269 C C . SER A 1 179 ? -7.365 -15.672 -4.065 1.00 91.38 179 SER A C 1
ATOM 1271 O O . SER A 1 179 ? -7.652 -16.851 -4.258 1.00 91.38 179 SER A O 1
ATOM 1273 N N . CYS A 1 180 ? -8.148 -14.677 -4.489 1.00 92.88 180 CYS A N 1
ATOM 1274 C CA . CYS A 1 180 ? -9.388 -14.849 -5.236 1.00 92.88 180 CYS A CA 1
ATOM 1275 C C . CYS A 1 180 ? -9.695 -13.598 -6.067 1.00 92.88 180 CYS A C 1
ATOM 1277 O O . CYS A 1 180 ? -9.347 -12.486 -5.672 1.00 92.88 180 CYS A O 1
ATOM 1279 N N . TRP A 1 181 ? -10.402 -13.762 -7.185 1.00 90.94 181 TRP A N 1
ATOM 1280 C CA . TRP A 1 181 ? -10.816 -12.650 -8.048 1.00 90.94 181 TRP A CA 1
ATOM 1281 C C . TRP A 1 181 ? -12.189 -12.083 -7.720 1.00 90.94 181 TRP A C 1
ATOM 1283 O O . TRP A 1 181 ? -12.468 -10.926 -8.024 1.00 90.94 181 TRP A O 1
ATOM 1293 N N . ARG A 1 182 ? -13.075 -12.911 -7.165 1.00 92.00 182 ARG A N 1
ATOM 1294 C CA . ARG A 1 182 ? -14.437 -12.511 -6.830 1.00 92.00 182 ARG A CA 1
ATOM 1295 C C . ARG A 1 182 ? -14.918 -13.281 -5.619 1.00 92.00 182 ARG A C 1
ATOM 1297 O O . ARG A 1 182 ? -14.912 -14.512 -5.623 1.00 92.00 182 ARG A O 1
ATOM 1304 N N . TYR A 1 183 ? -15.389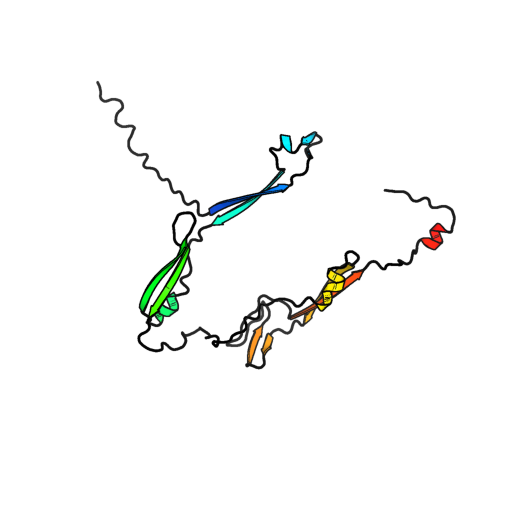 -12.539 -4.632 1.00 91.88 183 TYR A N 1
ATOM 1305 C CA . TYR A 1 183 ? -16.018 -13.086 -3.444 1.00 91.88 183 TYR A CA 1
ATOM 1306 C C . TYR A 1 183 ? -17.532 -12.919 -3.513 1.00 91.88 183 TYR A C 1
ATOM 1308 O O . TYR A 1 183 ? -18.044 -11.997 -4.151 1.00 91.88 183 TYR A O 1
ATOM 1316 N N . GLN A 1 184 ? -18.230 -13.842 -2.867 1.00 92.88 184 GLN A N 1
ATOM 1317 C CA . GLN A 1 184 ? -19.637 -13.735 -2.532 1.00 92.88 184 GLN A CA 1
ATOM 1318 C C . GLN A 1 184 ? -19.753 -13.584 -1.017 1.00 92.88 184 GLN A C 1
ATOM 1320 O O . GLN A 1 184 ? -19.227 -14.414 -0.271 1.00 92.88 184 GLN A O 1
ATOM 1325 N N . ASP A 1 185 ? -20.468 -12.541 -0.603 1.00 91.50 185 ASP A N 1
ATOM 1326 C CA . ASP A 1 185 ? -20.784 -12.260 0.791 1.00 91.50 185 ASP A CA 1
ATOM 1327 C C . ASP A 1 185 ? -22.252 -12.560 1.065 1.00 91.50 185 ASP A C 1
ATOM 1329 O O . ASP A 1 185 ? -23.137 -12.009 0.407 1.00 91.50 185 ASP A O 1
ATOM 1333 N N . ASP A 1 186 ? -22.507 -13.386 2.075 1.00 88.62 186 ASP A N 1
ATOM 1334 C CA . ASP A 1 186 ? -23.856 -13.652 2.560 1.00 88.62 186 ASP A CA 1
ATOM 1335 C C . ASP A 1 186 ? -24.070 -12.908 3.880 1.00 88.62 186 ASP A C 1
ATOM 1337 O O . ASP A 1 186 ? -23.253 -13.000 4.800 1.00 88.62 186 ASP A O 1
ATOM 1341 N N . TYR A 1 187 ? -25.184 -12.187 4.002 1.00 86.31 187 TYR A N 1
ATOM 1342 C CA . TYR A 1 187 ? -25.528 -11.423 5.202 1.00 86.31 187 TYR A CA 1
ATOM 1343 C C . TYR A 1 187 ? -26.738 -12.028 5.910 1.00 86.31 187 TYR A C 1
ATOM 1345 O O . TYR A 1 187 ? -27.749 -12.353 5.291 1.00 86.31 187 TYR A O 1
ATOM 1353 N N . SER A 1 188 ? -26.652 -12.126 7.237 1.00 87.94 188 SER A N 1
ATOM 1354 C CA . SER A 1 188 ? -27.793 -12.456 8.094 1.00 87.94 188 SER A CA 1
ATOM 1355 C C . SER A 1 188 ? -28.348 -11.174 8.710 1.00 87.94 188 SER A C 1
ATOM 1357 O O . SER A 1 188 ? -27.628 -10.460 9.407 1.00 87.94 188 SER A O 1
ATOM 1359 N N . CYS A 1 189 ? -29.615 -10.863 8.434 1.00 83.94 189 CYS A N 1
ATOM 1360 C CA . CYS A 1 189 ? -30.260 -9.623 8.865 1.00 83.94 189 CYS A CA 1
ATOM 1361 C C . CYS A 1 189 ? -31.435 -9.897 9.804 1.00 83.94 189 CYS A C 1
ATOM 1363 O O . CYS A 1 189 ? -32.218 -10.820 9.580 1.00 83.94 189 CYS A O 1
ATOM 1365 N N . ILE A 1 190 ? -31.584 -9.068 10.837 1.00 83.31 190 ILE A N 1
ATOM 1366 C CA . ILE A 1 190 ? -32.765 -9.080 11.704 1.00 83.31 190 ILE A CA 1
ATOM 1367 C C . ILE A 1 190 ? -33.901 -8.376 10.961 1.00 83.31 190 ILE A C 1
ATOM 1369 O O . ILE A 1 190 ? -33.841 -7.163 10.760 1.00 83.31 190 ILE A O 1
ATOM 1373 N N . VAL A 1 191 ? -34.932 -9.133 10.588 1.00 75.06 191 VAL A N 1
ATOM 1374 C CA . VAL A 1 191 ? -36.148 -8.621 9.936 1.00 75.06 191 VAL A CA 1
ATOM 1375 C C . VAL A 1 191 ? -36.908 -7.662 10.863 1.00 75.06 191 VAL A C 1
ATOM 1377 O O . VAL A 1 191 ? -36.843 -7.798 12.086 1.00 75.06 191 VAL A O 1
ATOM 1380 N N . ASP A 1 192 ? -37.620 -6.689 10.288 1.00 65.25 192 ASP A N 1
ATOM 1381 C CA . ASP A 1 192 ? -38.407 -5.704 11.048 1.00 65.25 192 ASP A CA 1
ATOM 1382 C C . ASP A 1 192 ? -39.614 -6.323 11.772 1.00 65.25 192 ASP A C 1
ATOM 1384 O O . ASP A 1 192 ? -40.020 -5.804 12.808 1.00 65.25 192 ASP A O 1
ATOM 1388 N N . ASP A 1 193 ? -40.115 -7.463 11.285 1.00 61.94 193 ASP A N 1
ATOM 1389 C CA . ASP A 1 193 ? -41.199 -8.237 11.900 1.00 61.94 193 ASP A CA 1
ATOM 1390 C C . ASP A 1 193 ? -40.728 -9.685 12.145 1.00 61.94 193 ASP A C 1
ATOM 1392 O O . ASP A 1 193 ? -40.939 -10.577 11.314 1.00 61.94 193 ASP A O 1
ATOM 1396 N N . PRO A 1 194 ? -39.947 -9.932 13.214 1.00 60.12 194 PRO A N 1
ATOM 1397 C CA . PRO A 1 194 ? -39.499 -11.277 13.531 1.00 60.12 194 PRO A CA 1
ATOM 1398 C C . PRO A 1 194 ? -40.716 -12.136 13.881 1.00 60.12 194 PRO A C 1
ATOM 1400 O O . PRO A 1 194 ? -41.497 -11.780 14.760 1.00 60.12 194 PRO A O 1
ATOM 1403 N N . LEU A 1 195 ? -40.850 -13.299 13.234 1.00 57.16 195 LEU A N 1
ATOM 1404 C CA . LEU A 1 195 ? -41.804 -14.321 13.661 1.00 57.16 195 LEU A CA 1
ATOM 1405 C C . LEU A 1 195 ? -41.514 -14.673 15.126 1.00 57.16 195 LEU A C 1
ATOM 1407 O O . LEU A 1 195 ? -40.524 -15.338 15.438 1.00 57.16 195 LEU A O 1
ATOM 1411 N N . ASP A 1 196 ? -42.364 -14.192 16.032 1.00 63.53 196 ASP A N 1
ATOM 1412 C CA . ASP A 1 196 ? -42.298 -14.513 17.451 1.00 63.53 196 ASP A CA 1
ATOM 1413 C C . ASP A 1 196 ? -42.807 -15.945 17.647 1.00 63.53 196 ASP A C 1
ATOM 1415 O O . ASP A 1 196 ? -43.979 -16.184 17.929 1.00 63.53 196 ASP A O 1
ATOM 1419 N N . TYR A 1 197 ? -41.918 -16.928 17.487 1.00 62.72 197 TYR A N 1
ATOM 1420 C CA . TYR A 1 197 ? -42.223 -18.339 17.758 1.00 62.72 197 TYR A CA 1
ATOM 1421 C C . TYR A 1 197 ? -42.658 -18.579 19.214 1.00 62.72 197 TYR A C 1
ATOM 1423 O O . TYR A 1 197 ? -43.276 -19.600 19.515 1.00 62.72 197 TYR A O 1
ATOM 1431 N N . CYS A 1 198 ? -42.387 -17.630 20.116 1.00 62.22 198 CYS A N 1
ATOM 1432 C CA . CYS A 1 198 ? -42.857 -17.659 21.493 1.00 62.22 198 CYS A CA 1
ATOM 1433 C C . CYS A 1 198 ? -44.261 -17.056 21.652 1.00 62.22 198 CYS A C 1
ATOM 1435 O O . CYS A 1 198 ? -44.812 -17.149 22.745 1.00 62.22 198 CYS A O 1
ATOM 1437 N N . ALA A 1 199 ? -44.877 -16.474 20.615 1.00 66.69 199 ALA A N 1
ATOM 1438 C CA . ALA A 1 199 ? -46.203 -15.853 20.702 1.00 66.69 199 ALA A CA 1
ATOM 1439 C C . ALA A 1 199 ? -47.285 -16.846 21.152 1.00 66.69 199 ALA A C 1
ATOM 1441 O O . ALA A 1 199 ? -48.111 -16.514 22.000 1.00 66.69 199 ALA A O 1
ATOM 1442 N N . ALA A 1 200 ? -47.235 -18.088 20.658 1.00 61.06 200 ALA A N 1
ATOM 1443 C CA . ALA A 1 200 ? -48.143 -19.153 21.089 1.00 61.06 200 ALA A CA 1
ATOM 1444 C C . ALA A 1 200 ? -47.941 -19.527 22.569 1.00 61.06 200 ALA A C 1
ATOM 1446 O O . ALA A 1 200 ? -48.909 -19.781 23.277 1.00 61.06 200 ALA A O 1
ATOM 1447 N N . ILE A 1 201 ? -46.693 -19.500 23.047 1.00 61.12 201 ILE A N 1
ATOM 1448 C CA . ILE A 1 201 ? -46.329 -19.823 24.435 1.00 61.12 201 ILE A CA 1
ATOM 1449 C C . ILE A 1 201 ? -46.720 -18.678 25.379 1.00 61.12 201 ILE A C 1
ATOM 1451 O O . ILE A 1 201 ? -47.226 -18.932 26.466 1.00 61.12 201 ILE A O 1
ATOM 1455 N N . LYS A 1 202 ? -46.550 -17.420 24.950 1.00 62.44 202 LYS A N 1
ATOM 1456 C CA . LYS A 1 202 ? -46.994 -16.218 25.675 1.00 62.44 202 LYS A CA 1
ATOM 1457 C C . LYS A 1 202 ? -48.520 -16.155 25.827 1.00 62.44 202 LYS A C 1
ATOM 1459 O O . LYS A 1 202 ? -48.9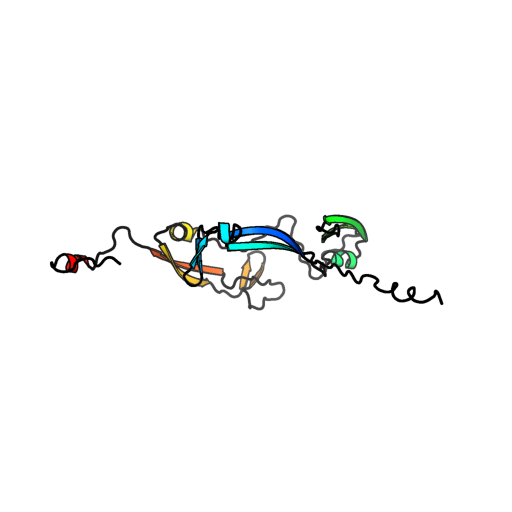96 -15.585 26.802 1.00 62.44 202 LYS A O 1
ATOM 1464 N N . ALA A 1 203 ? -49.271 -16.719 24.875 1.00 61.59 203 ALA A N 1
ATOM 1465 C CA . ALA A 1 203 ? -50.736 -16.752 24.885 1.00 61.59 203 ALA A CA 1
ATOM 1466 C C . ALA A 1 203 ? -51.325 -17.825 25.823 1.00 61.59 203 ALA A C 1
ATOM 1468 O O . ALA A 1 203 ? -52.448 -17.677 26.299 1.00 61.59 203 ALA A O 1
ATOM 1469 N N . THR A 1 204 ? -50.579 -18.891 26.118 1.00 60.09 204 THR A N 1
ATOM 1470 C CA . THR A 1 204 ? -50.902 -19.842 27.191 1.00 60.09 204 THR A CA 1
ATOM 1471 C C . THR A 1 204 ? -50.358 -19.310 28.512 1.00 60.09 204 THR A C 1
ATOM 1473 O O . THR A 1 204 ? -49.177 -19.455 28.812 1.00 60.09 204 THR A O 1
ATOM 1476 N N . GLU A 1 205 ? -51.219 -18.638 29.271 1.00 59.03 205 GLU A N 1
ATOM 1477 C CA . GLU A 1 205 ? -50.925 -18.012 30.563 1.00 59.03 205 GLU A CA 1
ATOM 1478 C C . GLU A 1 205 ? -50.006 -18.870 31.459 1.00 59.03 205 GLU A C 1
ATOM 1480 O O . GLU A 1 205 ? -50.373 -19.967 31.884 1.00 59.03 205 GLU A O 1
ATOM 1485 N N . GLY A 1 206 ? -48.803 -18.362 31.764 1.00 58.59 206 GLY A N 1
ATOM 1486 C CA . GLY A 1 206 ? -47.909 -18.984 32.749 1.00 58.59 206 GLY A CA 1
ATOM 1487 C C . GLY A 1 206 ? -46.433 -18.575 32.712 1.00 58.59 206 GLY A C 1
ATOM 1488 O O . GLY A 1 206 ? -45.741 -18.743 33.714 1.00 58.59 206 GLY A O 1
ATOM 1489 N N . CYS A 1 207 ? -45.921 -18.015 31.614 1.00 56.09 207 CYS A N 1
ATOM 1490 C CA . CYS A 1 207 ? -44.511 -17.616 31.541 1.00 56.09 207 CYS A CA 1
ATOM 1491 C C . CYS A 1 207 ? -44.318 -16.131 31.879 1.00 56.09 207 CYS A C 1
ATOM 1493 O O . CYS A 1 207 ? -44.680 -15.254 31.096 1.00 56.09 207 CYS A O 1
ATOM 1495 N N . THR A 1 208 ? -43.705 -15.843 33.029 1.00 60.56 208 THR A N 1
ATOM 1496 C CA . THR A 1 208 ? -43.195 -14.507 33.363 1.00 60.56 208 THR A CA 1
ATOM 1497 C C . THR A 1 208 ? -41.794 -14.316 32.781 1.00 60.56 208 THR A C 1
ATOM 1499 O O . THR A 1 208 ? -40.966 -15.228 32.771 1.00 60.56 208 THR A O 1
ATOM 1502 N N . LEU A 1 209 ? -41.534 -13.121 32.249 1.00 54.59 209 LEU A N 1
ATOM 1503 C CA . LEU A 1 209 ? -40.253 -12.755 31.651 1.00 54.59 209 LEU A CA 1
ATOM 1504 C C . LEU A 1 209 ? -39.216 -12.621 32.776 1.00 54.59 209 LEU A C 1
ATOM 1506 O O . LEU A 1 209 ? -39.281 -11.682 33.567 1.00 54.59 209 LEU A O 1
ATOM 1510 N N . VAL A 1 210 ? -38.289 -13.574 32.881 1.00 57.38 210 VAL A N 1
ATOM 1511 C CA . VAL A 1 210 ? -37.165 -13.471 33.819 1.00 57.38 210 VAL A CA 1
ATOM 1512 C C . VAL A 1 210 ? -36.134 -12.558 33.166 1.00 57.38 210 VAL A C 1
ATOM 1514 O O . VAL A 1 210 ? -35.393 -12.972 32.279 1.00 57.38 210 VAL A O 1
ATOM 1517 N N . THR A 1 211 ? -36.159 -11.280 33.532 1.00 47.88 211 THR A N 1
ATOM 1518 C CA . THR A 1 211 ? -35.160 -10.300 33.098 1.00 47.88 211 THR A CA 1
ATOM 1519 C C . THR A 1 211 ? -33.788 -10.694 33.644 1.00 47.88 211 THR A C 1
ATOM 1521 O O . THR A 1 211 ? -33.660 -10.878 34.857 1.00 47.88 211 THR A O 1
ATOM 1524 N N . SER A 1 212 ? -32.789 -10.817 32.767 1.00 45.94 212 SER A N 1
ATOM 1525 C CA . SER A 1 212 ? -31.367 -10.851 33.137 1.00 45.94 212 SER A CA 1
ATOM 1526 C C . SER A 1 212 ? -30.804 -9.443 33.232 1.00 45.94 212 SER A C 1
ATOM 1528 O O . SER A 1 212 ? -31.074 -8.685 32.270 1.00 45.94 212 SER A O 1
#

Solvent-accessible surface area (backbone atoms only — not comparable to full-atom values): 14141 Å² total; per-residue (Å²): 145,85,78,80,80,83,86,82,78,87,83,82,78,77,84,75,81,80,77,69,50,50,43,83,72,47,75,41,74,76,32,72,60,69,58,50,73,57,95,88,41,81,44,40,26,76,80,57,72,66,35,80,39,72,52,72,40,68,52,62,66,72,82,83,75,79,68,82,62,50,64,48,51,74,59,64,26,45,77,79,46,75,44,75,74,36,69,40,96,86,72,46,70,75,38,72,48,71,40,69,50,57,92,58,89,71,70,77,55,90,98,54,84,83,75,55,100,78,70,80,83,78,70,94,69,81,84,54,73,92,49,42,74,53,74,71,30,90,57,34,43,84,71,45,82,40,76,76,31,68,70,59,60,49,67,54,96,87,66,54,36,45,14,30,48,93,47,85,53,60,93,91,36,41,71,41,89,44,77,51,82,38,72,48,75,43,71,50,62,66,62,96,75,67,84,60,81,56,53,70,55,66,68,50,84,80,78,76,86,80,82,128

pLDDT: mean 77.04, std 16.7, range [35.47, 96.31]

Foldseek 3Di:
DPPPDDPPPPPPPDPPPPPPQKDWPDKDAPAQDQWDQDPNDIDGCVNVVRHDDIDIDIDGQDPPDDPPCVLVVVLVWAWPDKDQPAADPVRHRRDIDIDTHHPDCSPAGPPDDDDDPDDDPPDPDDDCVVVVVQVPDPQKDWPDKAAPAQPQWDADPVREIEGEPPRDDDVNHYYDPHRHDDIDIDMDGDDPDDPPPCPVVVVPPDDDDPDD

InterPro domains:
  IPR014121 Type-F conjugative transfer system mating-pair stabilisation protein TraN [PF06986] (22-117)

Radius of gyration: 32.38 Å; Cα contacts (8 Å, |Δi|>4): 240; chains: 1; bounding box: 106×36×74 Å

Secondary structure (DSSP, 8-state):
---SSTTSSS----------SEEEEEEEEEE--SEEEETTEEEETTTTTS-SEEEEEEEE--SS---TTHHHHHTTPEEEEEEEEEE-TTS-EEEEEEEEE-SS---SPTT-----SS----------GGGHHHHT-TTEEEEEEEEEE--SEEE-TTS-EEE-TTPPPPTT-EE-S-S-SEEEEEEEE--SS---TTHHHHHSS-------

Organism: NCBI:txid2211374